Protein AF-A0A7R9QJG6-F1 (afdb_monomer)

pLDDT: mean 92.29, std 11.3, range [32.75, 98.44]

Radius of gyration: 21.59 Å; Cα contacts (8 Å, |Δi|>4): 349; chains: 1; bounding box: 58×28×60 Å

Foldseek 3Di:
DDPDQWAQPPDDWDDDAFKTKTKTAHQDQQKADWDDAAALDRGDDQDFQKAKFAADPDDHDHPDSDHYHDGFQKMKDQHPQQWIKMKHFPDHAIKMWTGHPSGMIMIMGGHDDRDMDMATGSHPVNNVVVVCVVVPPDDDDDPLVPFAADDDPDDPDPVSVVVVVVVCVVVVPDGRDPDPDPD

Solvent-accessible surface area (backbone atoms only — not comparable to full-atom values): 10519 Å² total; per-residue (Å²): 127,58,93,47,81,76,37,52,83,84,35,74,79,44,83,50,85,59,43,32,35,46,24,29,40,42,50,43,76,45,33,37,70,56,30,29,54,40,67,88,49,74,58,52,69,35,78,71,37,57,46,41,28,42,67,32,100,49,83,88,46,88,82,32,65,54,35,15,66,42,74,38,62,39,36,36,38,48,39,97,87,50,32,18,37,28,43,33,48,70,60,89,50,50,30,35,41,37,25,30,75,80,35,27,43,34,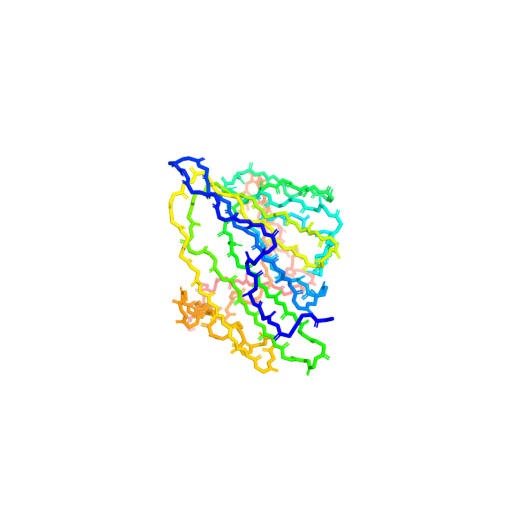42,38,29,50,37,89,65,91,44,72,48,80,34,77,22,77,28,64,65,52,19,51,54,52,49,29,67,72,80,52,68,81,79,84,76,60,80,65,71,77,44,49,80,89,86,71,90,83,69,90,48,72,64,58,52,50,54,52,52,53,50,34,61,75,68,68,53,82,59,55,68,86,74,92,73,88,121

Organism: NCBI:txid1979941

Secondary structure (DSSP, 8-state):
----SSB-TTSPPEEETTEEEEEEE-S-S-EEE--SB--SSSSPP-SSEEEEE--------TT---B-S----EEEEE-TTS-EEEEEE---S-EEEEEETTTEEEEEESSS---EEEEEESSHHHHHHHHHHHH-PPP---GGGGS-----S---SHHHHHHHHHHHHHTT-------S---

Sequence (183 aa):
LHNNRFDTSIGGLIFSNQFIQISSYLPSNNVYGLGENTHPSLRHDLNYKTWPIFTKDNAPETNDEKNNYGQHPFYTVLESNGNSHGILLLNSNAMEYTLMPAPAMSVKTIGGILDFFVFIGDNPEHVIQLYTSLIGRTFMPSFWAFGFQLSKWNYKDLNEVKATVERQIKHQIPYVRPDCNSS

InterPro domains:
  IPR000322 Glycoside hydrolase family 31, TIM barrel domain [PF01055] (139-175)
  IPR011013 Galactose mutarotase-like domain superfamily [SSF74650] (6-124)
  IPR025887 Glycoside hydrolase family 31, N-terminal domain [PF13802] (27-95)

Structure (mmCIF, N/CA/C/O backbone):
data_AF-A0A7R9QJG6-F1
#
_entry.id   AF-A0A7R9QJG6-F1
#
loop_
_atom_site.group_PDB
_atom_site.id
_atom_site.type_symbol
_atom_site.label_atom_id
_atom_site.label_alt_id
_atom_site.label_comp_id
_atom_site.label_asym_id
_atom_site.label_entity_id
_atom_site.label_seq_id
_atom_site.pdbx_PDB_ins_code
_atom_site.Cartn_x
_atom_site.Cartn_y
_atom_site.Cartn_z
_atom_site.occupancy
_atom_site.B_iso_or_equiv
_atom_site.auth_seq_id
_atom_site.auth_comp_id
_atom_site.auth_asym_id
_atom_site.auth_atom_id
_atom_site.pdbx_PDB_model_num
ATOM 1 N N . LEU A 1 1 ? 8.033 10.342 -23.180 1.00 48.50 1 LEU A N 1
ATOM 2 C CA . LEU A 1 1 ? 7.037 9.520 -22.459 1.00 48.50 1 LEU A CA 1
ATOM 3 C C . LEU A 1 1 ? 7.273 8.075 -22.865 1.00 48.50 1 LEU A C 1
ATOM 5 O O . LEU A 1 1 ? 7.212 7.789 -24.055 1.00 48.50 1 LEU A O 1
ATOM 9 N N . HIS A 1 2 ? 7.680 7.213 -21.932 1.00 55.56 2 HIS A N 1
ATOM 10 C CA . HIS A 1 2 ? 7.825 5.783 -22.204 1.00 55.56 2 HIS A CA 1
ATOM 11 C C . HIS A 1 2 ? 6.435 5.173 -22.376 1.00 55.56 2 HIS A C 1
ATOM 13 O O . HIS A 1 2 ? 5.574 5.341 -21.521 1.00 55.56 2 HIS A O 1
ATOM 19 N N . ASN A 1 3 ? 6.218 4.494 -23.502 1.00 64.25 3 ASN A N 1
ATOM 20 C CA . ASN A 1 3 ? 4.955 3.821 -23.818 1.00 64.25 3 ASN A CA 1
ATOM 21 C C . ASN A 1 3 ? 4.887 2.406 -23.208 1.00 64.25 3 ASN A C 1
ATOM 23 O O . ASN A 1 3 ? 3.977 1.638 -23.506 1.00 64.25 3 ASN A O 1
ATOM 27 N N . ASN A 1 4 ? 5.896 2.044 -22.412 1.00 79.50 4 ASN A N 1
ATOM 28 C CA . ASN A 1 4 ? 6.048 0.741 -21.793 1.00 79.50 4 ASN A CA 1
ATOM 29 C C . ASN A 1 4 ? 5.686 0.843 -20.305 1.00 79.50 4 ASN A C 1
ATOM 31 O O . ASN A 1 4 ? 6.148 1.748 -19.613 1.00 79.50 4 ASN A O 1
ATOM 35 N N . ARG A 1 5 ? 4.829 -0.068 -19.837 1.00 82.62 5 ARG A N 1
ATOM 36 C CA . ARG A 1 5 ? 4.259 -0.053 -18.479 1.00 82.62 5 ARG A CA 1
ATOM 37 C C . ARG A 1 5 ? 5.216 -0.605 -17.427 1.00 82.62 5 ARG A C 1
ATOM 39 O O . ARG A 1 5 ? 5.100 -0.248 -16.264 1.00 82.62 5 ARG A O 1
ATOM 46 N N . PHE A 1 6 ? 6.157 -1.451 -17.841 1.00 87.69 6 PHE A N 1
ATOM 47 C CA . PHE A 1 6 ? 7.185 -2.011 -16.972 1.00 87.69 6 PHE A CA 1
ATOM 48 C C . PHE A 1 6 ? 8.464 -2.246 -17.781 1.00 87.69 6 PHE A C 1
ATOM 50 O O . PHE A 1 6 ? 8.600 -3.246 -18.483 1.00 87.69 6 PHE A O 1
ATOM 57 N N . ASP A 1 7 ? 9.381 -1.280 -17.735 1.00 92.88 7 ASP A N 1
ATOM 58 C CA . ASP A 1 7 ? 10.636 -1.309 -18.492 1.00 92.88 7 ASP A CA 1
ATOM 59 C C . ASP A 1 7 ? 11.829 -1.353 -17.543 1.00 92.88 7 ASP A C 1
ATOM 61 O O . ASP A 1 7 ? 12.150 -0.354 -16.903 1.00 92.88 7 ASP A O 1
ATOM 65 N N . THR A 1 8 ? 12.501 -2.501 -17.470 1.00 93.62 8 THR A N 1
ATOM 66 C CA . THR A 1 8 ? 13.607 -2.737 -16.536 1.00 93.62 8 THR A CA 1
ATOM 67 C C . THR A 1 8 ? 14.993 -2.440 -17.116 1.00 93.62 8 THR A C 1
ATOM 69 O O . THR A 1 8 ? 16.003 -2.870 -16.561 1.00 93.62 8 THR A O 1
ATOM 72 N N . SER A 1 9 ? 15.077 -1.729 -18.244 1.00 91.31 9 SER A N 1
ATOM 73 C CA . SER A 1 9 ? 16.352 -1.447 -18.922 1.00 91.31 9 SER A CA 1
ATOM 74 C C . SER A 1 9 ? 17.231 -0.397 -18.219 1.00 91.31 9 SER A C 1
ATOM 76 O O . SER A 1 9 ? 18.431 -0.345 -18.482 1.00 91.31 9 SER A O 1
ATOM 78 N N . ILE A 1 10 ? 16.670 0.410 -17.305 1.00 87.56 10 ILE A N 1
ATOM 79 C CA . ILE A 1 10 ? 17.363 1.531 -16.634 1.00 87.56 10 ILE A CA 1
ATOM 80 C C . ILE A 1 10 ? 18.468 1.104 -15.659 1.00 87.56 10 ILE A C 1
ATOM 82 O O . ILE A 1 10 ? 19.454 1.815 -15.475 1.00 87.56 10 ILE A O 1
ATOM 86 N N . GLY A 1 11 ? 18.294 -0.033 -14.993 1.00 74.81 11 GLY A N 1
ATOM 87 C CA . GLY A 1 11 ? 19.142 -0.461 -13.890 1.00 74.81 11 GLY A CA 1
ATOM 88 C C . GLY A 1 11 ? 19.189 -1.972 -13.885 1.00 74.81 11 GLY A C 1
ATOM 89 O O . GLY A 1 11 ? 18.205 -2.609 -13.516 1.00 74.81 11 GLY A O 1
ATOM 90 N N . GLY A 1 12 ? 20.312 -2.522 -14.355 1.00 82.94 12 GLY A N 1
ATOM 91 C CA . GLY A 1 12 ? 20.504 -3.959 -14.525 1.00 82.94 12 GLY A CA 1
ATOM 92 C C . GLY A 1 12 ? 20.139 -4.779 -13.284 1.00 82.94 12 GLY A C 1
ATOM 93 O O . GLY A 1 12 ? 20.127 -4.284 -12.157 1.00 82.94 12 GLY A O 1
ATOM 94 N N . LEU A 1 13 ? 19.854 -6.060 -13.503 1.00 94.88 13 LEU A N 1
ATOM 95 C CA . LEU A 1 13 ? 19.485 -6.990 -12.443 1.00 94.88 13 LEU A CA 1
ATOM 96 C C . LEU A 1 13 ? 20.709 -7.351 -11.590 1.00 94.88 13 LEU A C 1
ATOM 98 O O . LEU A 1 13 ? 21.665 -7.940 -12.094 1.00 94.88 13 LEU A O 1
ATOM 102 N N . ILE A 1 14 ? 20.648 -7.060 -10.291 1.00 96.31 14 ILE A N 1
ATOM 103 C CA . ILE A 1 14 ? 21.571 -7.635 -9.306 1.00 96.31 14 ILE A CA 1
ATOM 104 C C . ILE A 1 14 ? 20.830 -8.766 -8.607 1.00 96.31 14 ILE A C 1
ATOM 106 O O . ILE A 1 14 ? 19.754 -8.547 -8.054 1.00 96.31 14 ILE A O 1
ATOM 110 N N . PHE A 1 15 ? 21.406 -9.965 -8.619 1.00 96.94 15 PHE A N 1
ATOM 111 C CA . PHE A 1 15 ? 20.821 -11.128 -7.965 1.00 96.94 15 PHE A CA 1
ATOM 112 C C . PHE A 1 15 ? 21.895 -11.862 -7.166 1.00 96.94 15 PHE A C 1
ATOM 114 O O . PHE A 1 15 ? 22.765 -12.530 -7.721 1.00 96.94 15 PHE A O 1
ATOM 121 N N . SER A 1 16 ? 21.840 -11.716 -5.848 1.00 96.75 16 SER A N 1
ATOM 122 C CA . SER A 1 16 ? 22.714 -12.405 -4.903 1.00 96.75 16 SER A CA 1
ATOM 123 C C . SER A 1 16 ? 21.890 -12.977 -3.753 1.00 96.75 16 SER A C 1
ATOM 125 O O . SER A 1 16 ? 20.725 -12.623 -3.582 1.00 96.75 16 SER A O 1
ATOM 127 N N . ASN A 1 17 ? 22.499 -13.844 -2.943 1.00 95.19 17 ASN A N 1
ATOM 128 C CA . ASN A 1 17 ? 21.791 -14.581 -1.894 1.00 95.19 17 ASN A CA 1
ATOM 129 C C . ASN A 1 17 ? 21.037 -13.685 -0.890 1.00 95.19 17 ASN A C 1
ATOM 131 O O . ASN A 1 17 ? 19.981 -14.075 -0.406 1.00 95.19 17 ASN A O 1
ATOM 135 N N . GLN A 1 18 ? 21.573 -12.502 -0.570 1.00 96.00 18 GLN A N 1
ATOM 136 C CA . GLN A 1 18 ? 20.980 -11.578 0.411 1.00 96.00 18 GLN A CA 1
ATOM 137 C C . GLN A 1 18 ? 20.830 -10.145 -0.109 1.00 96.00 18 GLN A C 1
ATOM 139 O O . GLN A 1 18 ? 20.700 -9.197 0.662 1.00 96.00 18 GLN A O 1
ATOM 144 N N . PHE A 1 19 ? 20.884 -9.970 -1.427 1.00 97.62 19 PHE A N 1
ATOM 145 C CA . PHE A 1 19 ? 20.662 -8.676 -2.051 1.00 97.62 19 PHE A CA 1
ATOM 146 C C . PHE A 1 19 ? 20.205 -8.879 -3.489 1.00 97.62 19 PHE A C 1
ATOM 148 O O . PHE A 1 19 ? 20.962 -9.369 -4.336 1.00 97.62 19 PHE A O 1
ATOM 155 N N . ILE A 1 20 ? 18.959 -8.506 -3.747 1.00 98.06 20 ILE A N 1
ATOM 156 C CA . ILE A 1 20 ? 18.343 -8.534 -5.066 1.00 98.06 20 ILE A CA 1
ATOM 157 C C . ILE A 1 20 ? 17.872 -7.118 -5.374 1.00 98.06 20 ILE A C 1
ATOM 159 O O . ILE A 1 20 ? 17.166 -6.518 -4.563 1.00 98.06 20 ILE A O 1
ATOM 163 N N . GLN A 1 21 ? 18.253 -6.592 -6.535 1.00 97.50 21 GLN A N 1
ATOM 164 C CA . GLN A 1 21 ? 17.849 -5.269 -6.994 1.00 97.50 21 GLN A CA 1
ATOM 165 C C . GLN A 1 21 ? 17.340 -5.336 -8.427 1.00 97.50 21 GLN A C 1
ATOM 167 O O . GLN A 1 21 ? 18.002 -5.894 -9.303 1.00 97.50 21 GLN A O 1
ATOM 172 N N . ILE A 1 22 ? 16.202 -4.694 -8.668 1.00 96.81 22 ILE A N 1
ATOM 173 C CA . ILE A 1 22 ? 15.670 -4.449 -10.006 1.00 96.81 22 ILE A CA 1
ATOM 174 C C . ILE A 1 22 ? 15.092 -3.039 -10.065 1.00 96.81 22 ILE A C 1
ATOM 176 O O . ILE A 1 22 ? 14.485 -2.561 -9.107 1.00 96.81 22 ILE A O 1
ATOM 180 N N . SER A 1 23 ? 15.296 -2.350 -11.180 1.00 96.19 23 SER A N 1
ATOM 181 C CA . SER A 1 23 ? 14.737 -1.019 -11.404 1.00 96.19 23 SER A CA 1
ATOM 182 C C . SER A 1 23 ? 13.852 -1.025 -12.635 1.00 96.19 23 SER A C 1
ATOM 184 O O . SER A 1 23 ? 14.096 -1.792 -13.559 1.00 96.19 23 SER A O 1
ATOM 186 N N . SER A 1 24 ? 12.834 -0.171 -12.649 1.00 95.19 24 SER A N 1
ATOM 187 C CA . SER A 1 24 ? 11.940 0.003 -13.789 1.00 95.19 24 SER A CA 1
ATOM 188 C C . SER A 1 24 ? 11.608 1.472 -14.020 1.00 95.19 24 SER A C 1
ATOM 190 O O . SER A 1 24 ? 11.476 2.237 -13.063 1.00 95.19 24 SER A O 1
ATOM 192 N N . TYR A 1 25 ? 11.469 1.871 -15.282 1.00 95.44 25 TYR A N 1
ATOM 193 C CA . TYR A 1 25 ? 10.817 3.128 -15.628 1.00 95.44 25 TYR A CA 1
ATOM 194 C C . TYR A 1 25 ? 9.310 3.028 -15.395 1.00 95.44 25 TYR A C 1
ATOM 196 O O . TYR A 1 25 ? 8.693 1.982 -15.599 1.00 95.44 25 TYR A O 1
ATOM 204 N N . LEU A 1 26 ? 8.722 4.160 -15.030 1.00 94.75 26 LEU A N 1
ATOM 205 C CA . LEU A 1 26 ? 7.296 4.359 -14.852 1.00 94.75 26 LEU A CA 1
ATOM 206 C C . LEU A 1 26 ? 6.768 5.217 -16.013 1.00 94.75 26 LEU A C 1
ATOM 208 O O . LEU A 1 26 ? 7.389 6.220 -16.376 1.00 94.75 26 LEU A O 1
ATOM 212 N N . PRO A 1 27 ? 5.600 4.896 -16.592 1.00 93.62 27 PRO A N 1
ATOM 213 C CA . PRO A 1 27 ? 5.050 5.671 -17.707 1.00 93.62 27 PRO A CA 1
ATOM 214 C C . PRO A 1 27 ? 4.459 7.029 -17.282 1.00 93.62 27 PRO A C 1
ATOM 216 O O . PRO A 1 27 ? 4.092 7.836 -18.137 1.00 93.62 27 PRO A O 1
ATOM 219 N N . SER A 1 28 ? 4.335 7.293 -15.975 1.00 94.88 28 SER A N 1
ATOM 220 C CA . SER A 1 28 ? 3.680 8.475 -15.404 1.00 94.88 28 SER A CA 1
ATOM 221 C C . SER A 1 28 ? 4.216 8.801 -14.004 1.00 94.88 28 SER A C 1
ATOM 223 O O . SER A 1 28 ? 4.740 7.932 -13.311 1.00 94.88 28 SER A O 1
ATOM 225 N N . ASN A 1 29 ? 4.019 10.050 -13.567 1.00 95.88 29 ASN A N 1
ATOM 226 C CA . ASN A 1 29 ? 4.326 10.517 -12.208 1.00 95.88 29 ASN A CA 1
ATOM 227 C C . ASN A 1 29 ? 3.253 10.138 -11.175 1.00 95.88 29 ASN A C 1
ATOM 229 O O . ASN A 1 29 ? 3.407 10.404 -9.985 1.00 95.88 29 ASN A O 1
ATOM 233 N N . ASN A 1 30 ? 2.124 9.593 -11.625 1.00 96.69 30 ASN A N 1
ATOM 234 C CA . ASN A 1 30 ? 0.970 9.331 -10.775 1.00 96.69 30 ASN A CA 1
ATOM 235 C C . ASN A 1 30 ? 1.053 7.916 -10.194 1.00 96.69 30 ASN A C 1
ATOM 237 O O . ASN A 1 30 ? 0.392 7.007 -10.692 1.00 96.69 30 ASN A O 1
ATOM 241 N N . VAL A 1 31 ? 1.889 7.747 -9.168 1.00 97.56 31 VAL A N 1
ATOM 242 C CA . VAL A 1 31 ? 2.107 6.474 -8.461 1.00 97.56 31 VAL A CA 1
ATOM 243 C C . VAL A 1 31 ? 1.379 6.479 -7.116 1.00 97.56 31 VAL A C 1
ATOM 245 O O . VAL A 1 31 ? 1.431 7.476 -6.390 1.00 97.56 31 VAL A O 1
ATOM 248 N N . TYR A 1 32 ? 0.741 5.360 -6.770 1.00 97.81 32 TYR A N 1
ATOM 249 C CA . TYR A 1 32 ? -0.069 5.178 -5.559 1.00 97.81 32 TYR A CA 1
ATOM 250 C C . TYR A 1 32 ? 0.130 3.778 -4.963 1.00 97.81 32 TYR A C 1
ATOM 252 O O . TYR A 1 32 ? 0.362 2.830 -5.707 1.00 97.81 32 TYR A O 1
ATOM 260 N N . GLY A 1 33 ? -0.028 3.612 -3.649 1.00 96.88 33 GLY A N 1
ATOM 261 C CA . GLY A 1 33 ? 0.136 2.320 -2.962 1.00 96.88 33 GLY A CA 1
ATOM 262 C C . GLY A 1 33 ? 1.436 2.255 -2.167 1.00 96.88 33 GLY A C 1
ATOM 263 O O . GLY A 1 33 ? 1.864 3.285 -1.654 1.00 96.88 33 GLY A O 1
ATOM 264 N N . LEU A 1 34 ? 2.056 1.075 -2.093 1.00 95.88 34 LEU A N 1
ATOM 265 C CA . LEU A 1 34 ? 3.132 0.715 -1.159 1.00 95.88 34 LEU A CA 1
ATOM 266 C C . LEU A 1 34 ? 2.682 0.803 0.309 1.00 95.88 34 LEU A C 1
ATOM 268 O O . LEU A 1 34 ? 1.710 1.483 0.641 1.00 95.88 34 LEU A O 1
ATOM 272 N N . GLY A 1 35 ? 3.372 0.098 1.201 1.00 91.50 35 GLY A N 1
ATOM 273 C CA . GLY A 1 35 ? 3.123 0.235 2.631 1.00 91.50 35 GLY A CA 1
ATOM 274 C C . GLY A 1 35 ? 3.522 -0.976 3.470 1.00 91.50 35 GLY A C 1
ATOM 275 O O . GLY A 1 35 ? 3.960 -1.995 2.946 1.00 91.50 35 GLY A O 1
ATOM 276 N N . GLU A 1 36 ? 3.346 -0.904 4.785 1.00 95.44 36 GLU A N 1
ATOM 277 C CA . GLU A 1 36 ? 2.723 0.216 5.505 1.00 95.44 36 GLU A CA 1
ATOM 278 C C . GLU A 1 36 ? 3.747 1.273 5.955 1.00 95.44 36 GLU A C 1
ATOM 280 O O . GLU A 1 36 ? 4.690 0.964 6.680 1.00 95.44 36 GLU A O 1
ATOM 285 N N . ASN A 1 37 ? 3.536 2.531 5.553 1.00 95.12 37 ASN A N 1
ATOM 286 C CA . ASN A 1 37 ? 4.340 3.705 5.912 1.00 95.12 37 ASN A CA 1
ATOM 287 C C . ASN A 1 37 ? 3.415 4.934 6.027 1.00 95.12 37 ASN A C 1
ATOM 289 O O . ASN A 1 37 ? 2.310 4.933 5.475 1.00 95.12 37 ASN A O 1
ATOM 293 N N . THR A 1 38 ? 3.857 6.009 6.689 1.00 94.50 38 THR A N 1
ATOM 294 C CA . THR A 1 38 ? 3.090 7.267 6.730 1.00 94.50 38 THR A CA 1
ATOM 295 C C . THR A 1 38 ? 3.414 8.144 5.520 1.00 94.50 38 THR A C 1
ATOM 297 O O . THR A 1 38 ? 4.336 8.958 5.543 1.00 94.50 38 THR A O 1
ATOM 300 N N . HIS A 1 39 ? 2.634 8.017 4.446 1.00 94.06 39 HIS A N 1
ATOM 301 C CA . HIS A 1 39 ? 2.813 8.866 3.265 1.00 94.06 39 HIS A CA 1
ATOM 302 C C . HIS A 1 39 ? 2.237 10.281 3.492 1.00 94.06 39 HIS A C 1
ATOM 304 O O . HIS A 1 39 ? 1.095 10.406 3.941 1.00 94.06 39 HIS A O 1
ATOM 310 N N . PRO A 1 40 ? 2.964 11.363 3.140 1.00 92.62 40 PRO A N 1
ATOM 311 C CA . PRO A 1 40 ? 2.474 12.741 3.291 1.00 92.62 40 PRO A CA 1
ATOM 312 C C . PRO A 1 40 ? 1.330 13.087 2.323 1.00 92.62 40 PRO A C 1
ATOM 314 O O . PRO A 1 40 ? 0.557 14.013 2.564 1.00 92.62 40 PRO A O 1
ATOM 317 N N . SER A 1 41 ? 1.213 12.349 1.219 1.00 94.56 41 SER A N 1
ATOM 318 C CA . SER A 1 41 ? 0.141 12.475 0.236 1.00 94.56 41 SER A CA 1
ATOM 319 C C . SER A 1 41 ? -0.197 11.116 -0.363 1.00 94.56 41 SER A C 1
ATOM 321 O O . SER A 1 41 ? 0.626 10.206 -0.369 1.00 94.56 41 SER A O 1
ATOM 323 N N . LEU A 1 42 ? -1.410 10.990 -0.911 1.00 95.75 42 LEU A N 1
ATOM 324 C CA . LEU A 1 42 ? -1.843 9.770 -1.598 1.00 95.75 42 LEU A CA 1
ATOM 325 C C . LEU A 1 42 ? -0.994 9.487 -2.849 1.00 95.75 42 LEU A C 1
ATOM 327 O O . LEU A 1 42 ? -0.564 8.356 -3.058 1.00 95.75 42 LEU A O 1
ATOM 331 N N . ARG A 1 43 ? -0.760 10.513 -3.682 1.00 97.19 43 ARG A N 1
ATOM 332 C CA . ARG A 1 43 ? 0.200 10.430 -4.791 1.00 97.19 43 ARG A CA 1
ATOM 333 C C . ARG A 1 43 ? 1.608 10.519 -4.221 1.00 97.19 43 ARG A C 1
ATOM 335 O O . ARG A 1 43 ? 1.895 11.464 -3.488 1.00 97.19 43 ARG A O 1
ATOM 342 N N . HIS A 1 44 ? 2.472 9.593 -4.608 1.00 96.38 44 HIS A N 1
ATOM 343 C CA . HIS A 1 44 ? 3.867 9.582 -4.184 1.00 96.38 44 HIS A CA 1
ATOM 344 C C . HIS A 1 44 ? 4.674 10.769 -4.724 1.00 96.38 44 HIS A C 1
ATOM 346 O O . HIS A 1 44 ? 4.454 11.237 -5.844 1.00 96.38 44 HIS A O 1
ATOM 352 N N . ASP A 1 45 ? 5.641 11.221 -3.927 1.00 95.06 45 ASP A N 1
ATOM 353 C CA . ASP A 1 45 ? 6.731 12.085 -4.379 1.00 95.06 45 ASP A CA 1
ATOM 354 C C . ASP A 1 45 ? 7.845 11.212 -4.974 1.00 95.06 45 ASP A C 1
ATOM 356 O O . ASP A 1 45 ? 8.330 10.281 -4.330 1.00 95.06 45 ASP A O 1
ATOM 360 N N . LEU A 1 46 ? 8.240 11.501 -6.215 1.00 96.06 46 LEU A N 1
ATOM 361 C CA . LEU A 1 46 ? 9.279 10.755 -6.924 1.00 96.06 46 LEU A CA 1
ATOM 362 C C . LEU A 1 46 ? 10.683 11.339 -6.713 1.00 96.06 46 LEU A C 1
ATOM 364 O O . LEU A 1 46 ? 11.634 10.890 -7.347 1.00 96.06 46 LEU A O 1
ATOM 368 N N . ASN A 1 47 ? 10.850 12.340 -5.849 1.00 95.56 47 ASN A N 1
ATOM 369 C CA . ASN A 1 47 ? 12.139 12.975 -5.607 1.00 95.56 47 ASN A CA 1
ATOM 370 C C . ASN A 1 47 ? 13.025 12.194 -4.621 1.00 95.56 47 ASN A C 1
ATOM 372 O O . ASN A 1 47 ? 13.219 12.612 -3.481 1.00 95.56 47 ASN A O 1
ATOM 376 N N . TYR A 1 48 ? 13.577 11.065 -5.080 1.00 94.81 48 TYR A N 1
ATOM 377 C CA . TYR A 1 48 ? 14.522 10.223 -4.328 1.00 94.81 48 TYR A CA 1
ATOM 378 C C . TYR A 1 48 ? 13.985 9.741 -2.970 1.00 94.81 48 TYR A C 1
ATOM 380 O O . TYR A 1 48 ? 14.730 9.617 -1.998 1.00 94.81 48 TYR A O 1
ATOM 388 N N . LYS A 1 49 ? 12.683 9.447 -2.909 1.00 94.69 49 LYS A N 1
ATOM 389 C CA . LYS A 1 49 ? 12.015 8.914 -1.717 1.00 94.69 49 LYS A CA 1
ATOM 390 C C . LYS A 1 49 ? 12.224 7.415 -1.597 1.00 94.69 49 LYS A C 1
ATOM 392 O O . LYS A 1 49 ? 12.075 6.709 -2.591 1.00 94.69 49 LYS A O 1
ATOM 397 N N . THR A 1 50 ? 12.559 6.935 -0.401 1.00 96.00 50 THR A N 1
ATOM 398 C CA . THR A 1 50 ? 12.751 5.503 -0.142 1.00 96.00 50 THR A CA 1
ATOM 399 C C . THR A 1 50 ? 11.783 5.026 0.927 1.00 96.00 50 THR A C 1
ATOM 401 O O . THR A 1 50 ? 11.764 5.556 2.029 1.00 96.00 50 THR A O 1
ATOM 404 N N . TRP A 1 51 ? 11.000 4.003 0.599 1.00 96.81 51 TRP A N 1
ATOM 405 C CA . TRP A 1 51 ? 10.005 3.417 1.490 1.00 96.81 51 TRP A CA 1
ATOM 406 C C . TRP A 1 51 ? 10.444 2.005 1.897 1.00 96.81 51 TRP A C 1
ATOM 408 O O . TRP A 1 51 ? 10.359 1.087 1.072 1.00 96.81 51 TRP A O 1
ATOM 418 N N . PRO A 1 52 ? 10.954 1.809 3.126 1.00 97.31 52 PRO A N 1
ATOM 419 C CA . PRO A 1 52 ? 11.257 0.491 3.655 1.00 97.31 52 PRO A CA 1
ATOM 420 C C . PRO A 1 52 ? 9.960 -0.252 3.981 1.00 97.31 52 PRO A C 1
ATOM 422 O O . PRO A 1 52 ? 9.013 0.314 4.526 1.00 97.31 52 PRO A O 1
ATOM 425 N N . ILE A 1 53 ? 9.945 -1.548 3.693 1.00 97.69 53 ILE A N 1
ATOM 426 C CA . ILE A 1 53 ? 8.832 -2.456 3.941 1.00 97.69 53 ILE A CA 1
ATOM 427 C C . ILE A 1 53 ? 9.359 -3.644 4.741 1.00 97.69 53 ILE A C 1
ATOM 429 O O . ILE A 1 53 ? 10.102 -4.488 4.235 1.00 97.69 53 ILE A O 1
ATOM 433 N N . PHE A 1 54 ? 8.962 -3.681 6.009 1.00 97.94 54 PHE A N 1
ATOM 434 C CA . PHE A 1 54 ? 9.142 -4.806 6.915 1.00 97.94 54 PHE A CA 1
ATOM 435 C C . PHE A 1 54 ? 8.214 -4.602 8.111 1.00 97.94 54 PHE A C 1
ATOM 437 O O . PHE A 1 54 ? 8.170 -3.504 8.659 1.00 97.94 54 PHE A O 1
ATOM 444 N N . THR A 1 55 ? 7.473 -5.621 8.530 1.00 97.69 55 THR A N 1
ATOM 445 C CA . THR A 1 55 ? 6.488 -5.469 9.611 1.00 97.69 55 THR A CA 1
ATOM 446 C C . THR A 1 55 ? 7.167 -5.070 10.922 1.00 97.69 55 THR A C 1
ATOM 448 O O . THR A 1 55 ? 8.039 -5.792 11.417 1.00 97.69 55 THR A O 1
ATOM 451 N N . LYS A 1 56 ? 6.777 -3.933 11.497 1.00 96.69 56 LYS A N 1
ATOM 452 C CA . LYS A 1 56 ? 7.323 -3.423 12.755 1.00 96.69 56 LYS A CA 1
ATOM 453 C C . LYS A 1 56 ? 6.258 -2.682 13.556 1.00 96.69 56 LYS A C 1
ATOM 455 O O . LYS A 1 56 ? 5.490 -1.899 13.010 1.00 96.69 56 LYS A O 1
ATOM 460 N N . ASP A 1 57 ? 6.257 -2.907 14.866 1.00 96.00 57 ASP A N 1
ATOM 461 C CA . ASP A 1 57 ? 5.470 -2.111 15.807 1.00 96.00 57 ASP A CA 1
ATOM 462 C C . ASP A 1 57 ? 6.111 -0.726 15.958 1.00 96.00 57 ASP A C 1
ATOM 464 O O . ASP A 1 57 ? 7.056 -0.531 16.726 1.00 96.00 57 ASP A O 1
ATOM 468 N N . ASN A 1 58 ? 5.644 0.208 15.135 1.00 92.69 58 ASN A N 1
ATOM 469 C CA . ASN A 1 58 ? 6.029 1.610 15.141 1.00 92.69 58 ASN A CA 1
ATOM 470 C C . ASN A 1 58 ? 4.760 2.455 15.076 1.00 92.69 58 ASN A C 1
ATOM 472 O O . ASN A 1 58 ? 3.898 2.221 14.231 1.00 92.69 58 ASN A O 1
ATOM 476 N N . ALA A 1 59 ? 4.669 3.467 15.937 1.00 92.06 59 ALA A N 1
ATOM 477 C CA . ALA A 1 59 ? 3.592 4.440 15.851 1.00 92.06 59 ALA A CA 1
ATOM 478 C C . ALA A 1 59 ? 3.715 5.249 14.542 1.00 92.06 59 ALA A C 1
ATOM 480 O O . ALA A 1 59 ? 4.816 5.704 14.223 1.00 92.06 59 ALA A O 1
ATOM 481 N N . PRO A 1 60 ? 2.612 5.483 13.807 1.00 92.12 60 PRO A N 1
ATOM 482 C CA . PRO A 1 60 ? 2.635 6.346 12.634 1.00 92.12 60 PRO A CA 1
ATOM 483 C C . PRO A 1 60 ? 3.002 7.786 13.013 1.00 92.12 60 PRO A C 1
ATOM 485 O O . PRO A 1 60 ? 2.259 8.469 13.720 1.00 92.12 60 PRO A O 1
ATOM 488 N N . GLU A 1 61 ? 4.139 8.263 12.515 1.00 88.31 61 GLU A N 1
ATOM 489 C CA . GLU A 1 61 ? 4.594 9.647 12.669 1.00 88.31 61 GLU A CA 1
ATOM 490 C C . GLU A 1 61 ? 4.417 10.419 11.354 1.00 88.31 61 GLU A C 1
ATOM 492 O O . GLU A 1 61 ? 4.511 9.855 10.264 1.00 88.31 61 GLU A O 1
ATOM 497 N N . THR A 1 62 ? 4.124 11.720 11.435 1.00 81.06 62 THR A N 1
ATOM 498 C CA . THR A 1 62 ? 3.959 12.567 10.239 1.00 81.06 62 THR A CA 1
ATOM 499 C C . THR A 1 62 ? 5.316 12.852 9.600 1.00 81.06 62 THR A C 1
ATOM 501 O O . THR A 1 62 ? 6.249 13.230 10.303 1.00 81.06 62 THR A O 1
ATOM 504 N N . ASN A 1 63 ? 5.396 12.764 8.268 1.00 74.31 63 ASN A N 1
ATOM 505 C CA . ASN A 1 63 ? 6.626 12.969 7.486 1.00 74.31 63 ASN A CA 1
ATOM 506 C C . ASN A 1 63 ? 7.759 12.000 7.847 1.00 74.31 63 ASN A C 1
ATOM 508 O O . ASN A 1 63 ? 8.932 12.366 7.784 1.00 74.31 63 ASN A O 1
ATOM 512 N N . ASP A 1 64 ? 7.398 10.775 8.218 1.00 81.56 64 ASP A N 1
ATOM 513 C CA . ASP A 1 64 ? 8.348 9.739 8.579 1.00 81.56 64 ASP A CA 1
ATOM 514 C C . ASP A 1 64 ? 8.338 8.606 7.549 1.00 81.56 64 ASP A C 1
ATOM 516 O O . ASP A 1 64 ? 7.296 8.039 7.221 1.00 81.56 64 ASP A O 1
ATOM 520 N N . GLU A 1 65 ? 9.523 8.277 7.041 1.00 87.56 65 GLU A N 1
ATOM 521 C CA . GLU A 1 65 ? 9.749 7.229 6.040 1.00 87.56 65 GLU A CA 1
ATOM 522 C C . GLU A 1 65 ? 9.990 5.861 6.706 1.00 87.56 65 GLU A C 1
ATOM 524 O O . GLU A 1 65 ? 10.537 4.948 6.097 1.00 87.56 65 GLU A O 1
ATOM 529 N N . LYS A 1 66 ? 9.596 5.687 7.974 1.00 92.56 66 LYS A N 1
ATOM 530 C CA . LYS A 1 66 ? 9.695 4.409 8.691 1.00 92.56 66 LYS A CA 1
ATOM 531 C C . LYS A 1 66 ? 8.666 3.394 8.194 1.00 92.56 66 LYS A C 1
ATOM 533 O O . LYS A 1 66 ? 7.556 3.730 7.785 1.00 92.56 66 LYS A O 1
ATOM 538 N N . ASN A 1 67 ? 9.055 2.127 8.264 1.00 94.69 67 ASN A N 1
ATOM 539 C CA . ASN A 1 67 ? 8.179 0.972 8.108 1.00 94.69 67 ASN A CA 1
ATOM 540 C C . ASN A 1 67 ? 7.280 0.796 9.340 1.00 94.69 67 ASN A C 1
ATOM 542 O O . ASN A 1 67 ? 7.762 0.930 10.465 1.00 94.69 67 ASN A O 1
ATOM 546 N N . ASN A 1 68 ? 6.011 0.454 9.127 1.00 95.19 68 ASN A N 1
ATOM 547 C CA . ASN A 1 68 ? 5.010 0.239 10.175 1.00 95.19 68 ASN A CA 1
ATOM 548 C C . ASN A 1 68 ? 4.524 -1.224 10.181 1.00 95.19 68 ASN A C 1
ATOM 550 O O . ASN A 1 68 ? 5.287 -2.148 9.895 1.00 95.19 68 ASN A O 1
ATOM 554 N N . TYR A 1 69 ? 3.266 -1.450 10.560 1.00 96.94 69 TYR A N 1
ATOM 555 C CA . TYR A 1 69 ? 2.734 -2.756 10.939 1.00 96.94 69 TYR A CA 1
ATOM 556 C C . TYR A 1 69 ? 2.629 -3.738 9.766 1.00 96.94 69 TYR A C 1
ATOM 558 O O . TYR A 1 69 ? 2.982 -4.908 9.918 1.00 96.94 69 TYR A O 1
ATOM 566 N N . GLY A 1 70 ? 2.144 -3.275 8.613 1.00 96.94 70 GLY A N 1
ATOM 567 C CA . GLY A 1 70 ? 1.894 -4.090 7.427 1.00 96.94 70 GLY A CA 1
ATOM 568 C C . GLY A 1 70 ? 3.036 -4.151 6.408 1.00 96.94 70 GLY A C 1
ATOM 569 O O . GLY A 1 70 ? 3.934 -3.311 6.368 1.00 96.94 70 GLY A O 1
ATOM 570 N N . GLN A 1 71 ? 2.948 -5.148 5.524 1.00 97.69 71 GLN A N 1
ATOM 571 C CA . GLN A 1 71 ? 3.831 -5.335 4.373 1.00 97.69 71 GLN A CA 1
ATOM 572 C C . GLN A 1 71 ? 2.995 -5.509 3.099 1.00 97.69 71 GLN A C 1
ATOM 574 O O . 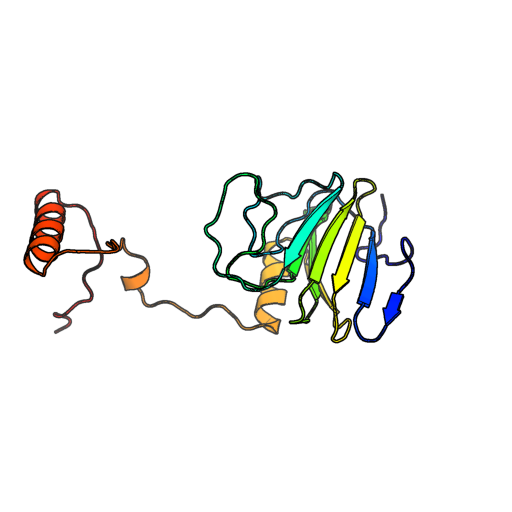GLN A 1 71 ? 2.380 -6.548 2.871 1.00 97.69 71 GLN A O 1
ATOM 579 N N . HIS A 1 72 ? 2.992 -4.473 2.264 1.00 97.75 72 HIS A N 1
ATOM 580 C CA . HIS A 1 72 ? 2.199 -4.352 1.045 1.00 97.75 72 HIS A CA 1
ATOM 581 C C . HIS A 1 72 ? 3.079 -3.885 -0.128 1.00 97.75 72 HIS A C 1
ATOM 583 O O . HIS A 1 72 ? 3.057 -2.710 -0.502 1.00 97.75 72 HIS A O 1
ATOM 589 N N . PRO A 1 73 ? 3.849 -4.800 -0.744 1.00 97.62 73 PRO A N 1
ATOM 590 C CA . PRO A 1 73 ? 4.680 -4.534 -1.922 1.00 97.62 73 PRO A CA 1
ATOM 591 C C . PRO A 1 73 ? 3.843 -4.445 -3.216 1.00 97.62 73 PRO A C 1
ATOM 593 O O . PRO A 1 73 ? 4.111 -5.133 -4.201 1.00 97.62 73 PRO A O 1
ATOM 596 N N . PHE A 1 74 ? 2.791 -3.623 -3.199 1.00 98.31 74 PHE A N 1
ATOM 597 C CA . PHE A 1 74 ? 1.875 -3.403 -4.316 1.00 98.31 74 PHE A CA 1
ATOM 598 C C . PHE A 1 74 ? 1.692 -1.911 -4.570 1.00 98.31 74 PHE A C 1
ATOM 600 O O . PHE A 1 74 ? 1.401 -1.152 -3.646 1.00 98.31 74 PHE A O 1
ATOM 607 N N . TYR A 1 75 ? 1.807 -1.492 -5.825 1.00 97.94 75 TYR A N 1
ATOM 608 C CA . TYR A 1 75 ? 1.535 -0.121 -6.241 1.00 97.94 75 TYR A CA 1
ATOM 609 C C . TYR A 1 75 ? 0.755 -0.084 -7.551 1.00 97.94 75 TYR A C 1
ATOM 611 O O . TYR A 1 75 ? 0.710 -1.056 -8.301 1.00 97.94 75 TYR A O 1
ATOM 619 N N . THR A 1 76 ? 0.144 1.062 -7.827 1.00 97.94 76 THR A N 1
ATOM 620 C CA . THR A 1 76 ? -0.567 1.355 -9.070 1.00 97.94 76 THR A CA 1
ATOM 621 C C . THR A 1 76 ? -0.036 2.631 -9.696 1.00 97.94 76 THR A C 1
ATOM 623 O O . THR A 1 76 ? 0.455 3.527 -9.003 1.00 97.94 76 THR A O 1
ATOM 626 N N . VAL A 1 77 ? -0.138 2.712 -11.017 1.00 97.56 77 VAL A N 1
ATOM 627 C CA . VAL A 1 77 ? 0.260 3.875 -11.801 1.00 97.56 77 VAL A CA 1
ATOM 628 C C . VAL A 1 77 ? -0.898 4.277 -12.703 1.00 97.56 77 VAL A C 1
ATOM 630 O O . VAL A 1 77 ? -1.392 3.463 -13.486 1.00 97.56 77 VAL A O 1
ATOM 633 N N . LEU A 1 78 ? -1.312 5.540 -12.600 1.00 96.94 78 LEU A N 1
ATOM 634 C CA . LEU A 1 78 ? -2.321 6.142 -13.472 1.00 96.94 78 LEU A CA 1
ATOM 635 C C . LEU A 1 78 ? -1.644 6.772 -14.696 1.00 96.94 78 LEU A C 1
ATOM 637 O O . LEU A 1 78 ? -0.866 7.729 -14.578 1.00 96.94 78 LEU A O 1
ATOM 641 N N . GLU A 1 79 ? -1.954 6.248 -15.876 1.00 94.38 79 GLU A N 1
ATOM 642 C CA . GLU A 1 79 ? -1.459 6.739 -17.162 1.00 94.38 79 GLU A CA 1
ATOM 643 C C . GLU A 1 79 ? -2.202 8.014 -17.594 1.00 94.38 79 GLU A C 1
ATOM 645 O O . GLU A 1 79 ? -3.293 8.331 -17.121 1.00 94.38 79 GLU A O 1
ATOM 650 N N . SER A 1 80 ? -1.613 8.774 -18.520 1.00 90.31 80 SER A N 1
ATOM 651 C CA . SER A 1 80 ? -2.175 10.049 -18.993 1.00 90.31 80 SER A CA 1
ATOM 652 C C . SER A 1 80 ? -3.508 9.913 -19.741 1.00 90.31 80 SER A C 1
ATOM 654 O O . SER A 1 80 ? -4.249 10.886 -19.841 1.00 90.31 80 SER A O 1
ATOM 656 N N . ASN A 1 81 ? -3.814 8.725 -20.262 1.00 91.19 81 ASN A N 1
ATOM 657 C CA . ASN A 1 81 ? -5.049 8.403 -20.984 1.00 91.19 81 ASN A CA 1
ATOM 658 C C . ASN A 1 81 ? -6.172 7.871 -20.070 1.00 91.19 81 ASN A C 1
ATOM 660 O O . ASN A 1 81 ? -7.234 7.527 -20.579 1.00 91.19 81 ASN A O 1
ATOM 664 N N . GLY A 1 82 ? -5.949 7.789 -18.753 1.00 92.31 82 GLY A N 1
ATOM 665 C CA . GLY A 1 82 ? -6.906 7.237 -17.788 1.00 92.31 82 GLY A CA 1
ATOM 666 C C . GLY A 1 82 ? -6.766 5.732 -17.540 1.00 92.31 82 GLY A C 1
ATOM 667 O O . GLY A 1 82 ? -7.257 5.249 -16.518 1.00 92.31 82 GLY A O 1
ATOM 668 N N . ASN A 1 83 ? -6.026 5.013 -18.393 1.00 95.56 83 ASN A N 1
ATOM 669 C CA . ASN A 1 83 ? -5.678 3.618 -18.137 1.00 95.56 83 ASN A CA 1
ATOM 670 C C . ASN A 1 83 ? -4.792 3.516 -16.898 1.00 95.56 83 ASN A C 1
ATOM 672 O O . ASN A 1 83 ? -4.134 4.471 -16.477 1.00 95.56 83 ASN A O 1
ATOM 676 N N . SER A 1 84 ? -4.769 2.343 -16.285 1.00 96.75 84 SER A N 1
ATOM 677 C CA . SER A 1 84 ? -3.956 2.104 -15.102 1.00 96.75 84 SER A CA 1
ATOM 678 C C . SER A 1 84 ? -3.345 0.718 -15.140 1.00 96.75 84 SER A C 1
ATOM 680 O O . SER A 1 84 ? -3.885 -0.220 -15.726 1.00 96.75 84 SER A O 1
ATOM 682 N N . HIS A 1 85 ? -2.218 0.572 -14.464 1.00 97.25 85 HIS A N 1
ATOM 683 C CA . HIS A 1 85 ? -1.676 -0.742 -14.170 1.00 97.25 85 HIS A CA 1
ATOM 684 C C . HIS A 1 85 ? -1.241 -0.822 -12.711 1.00 97.25 85 HIS A C 1
ATOM 686 O O . HIS A 1 85 ? -0.986 0.193 -12.064 1.00 97.25 85 HIS A O 1
ATOM 692 N N . GLY A 1 86 ? -1.206 -2.042 -12.192 1.00 97.81 86 GLY A N 1
ATOM 693 C CA . GLY A 1 86 ? -0.746 -2.367 -10.852 1.00 97.81 86 GLY A CA 1
ATOM 694 C C . GLY A 1 86 ? 0.377 -3.385 -10.914 1.00 97.81 86 GLY A C 1
ATOM 695 O O . GLY A 1 86 ? 0.383 -4.242 -11.797 1.00 97.81 86 GLY A O 1
ATOM 696 N N . ILE A 1 87 ? 1.320 -3.293 -9.987 1.00 97.75 87 ILE A N 1
ATOM 697 C CA . ILE A 1 87 ? 2.447 -4.217 -9.883 1.00 97.75 87 ILE A CA 1
ATOM 698 C C . ILE A 1 87 ? 2.528 -4.695 -8.439 1.00 97.75 87 ILE A C 1
ATOM 700 O O . ILE A 1 87 ? 2.624 -3.886 -7.518 1.00 97.75 87 ILE A O 1
ATOM 704 N N . LEU A 1 88 ? 2.474 -6.013 -8.259 1.00 98.38 88 LEU A N 1
ATOM 705 C CA . LEU A 1 88 ? 2.731 -6.704 -6.997 1.00 98.38 88 LEU A CA 1
ATOM 706 C C . LEU A 1 88 ? 4.073 -7.425 -7.109 1.00 98.38 88 LEU A C 1
ATOM 708 O O . LEU A 1 88 ? 4.268 -8.187 -8.054 1.00 98.38 88 LEU A O 1
ATOM 712 N N . LEU A 1 89 ? 4.950 -7.245 -6.124 1.00 98.25 89 LEU A N 1
ATOM 713 C CA . LEU A 1 89 ? 6.072 -8.151 -5.886 1.00 98.25 89 LEU A CA 1
ATOM 714 C C . LEU A 1 89 ? 5.688 -9.117 -4.764 1.00 98.25 89 LEU A C 1
ATOM 716 O O . LEU A 1 89 ? 5.630 -8.725 -3.600 1.00 98.25 89 LEU A O 1
ATOM 720 N N . LEU A 1 90 ? 5.446 -10.383 -5.095 1.00 98.12 90 LEU A N 1
ATOM 721 C CA . LEU A 1 90 ? 5.109 -11.415 -4.120 1.00 98.12 90 LEU A CA 1
ATOM 722 C C . LEU A 1 90 ? 6.375 -11.884 -3.383 1.00 98.12 90 LEU A C 1
ATOM 724 O O . LEU A 1 90 ? 6.936 -12.943 -3.647 1.00 98.12 90 LEU A O 1
ATOM 728 N N . ASN A 1 91 ? 6.853 -11.053 -2.456 1.00 97.94 91 ASN A N 1
ATOM 729 C CA . ASN A 1 91 ? 8.020 -11.330 -1.626 1.00 97.94 91 ASN A CA 1
ATOM 730 C C . ASN A 1 91 ? 7.786 -10.817 -0.191 1.00 97.94 91 ASN A C 1
ATOM 732 O O . ASN A 1 91 ? 7.255 -9.726 0.023 1.00 97.94 91 ASN A O 1
ATOM 736 N N . SER A 1 92 ? 8.163 -11.627 0.800 1.00 97.56 92 SER A N 1
ATOM 737 C CA . SER A 1 92 ? 7.967 -11.350 2.229 1.00 97.56 92 SER A CA 1
ATOM 738 C C . SER A 1 92 ? 9.244 -10.925 2.966 1.00 97.56 92 SER A C 1
ATOM 740 O O . SER A 1 92 ? 9.202 -10.666 4.164 1.00 97.56 92 SER A O 1
ATOM 742 N N . ASN A 1 93 ? 10.396 -10.888 2.295 1.00 98.31 93 ASN A N 1
ATOM 743 C CA . ASN A 1 93 ? 11.651 -10.443 2.901 1.00 98.31 93 ASN A CA 1
ATOM 744 C C . ASN A 1 93 ? 11.623 -8.928 3.128 1.00 98.31 93 ASN A C 1
ATOM 746 O O . ASN A 1 93 ? 10.855 -8.215 2.480 1.00 98.31 93 ASN A O 1
ATOM 750 N N . ALA A 1 94 ? 12.493 -8.428 4.010 1.00 98.12 94 ALA A N 1
ATOM 751 C CA . ALA A 1 94 ? 12.667 -6.987 4.147 1.00 98.12 94 ALA A CA 1
ATOM 752 C C . ALA A 1 94 ? 13.102 -6.391 2.800 1.00 98.12 94 ALA A C 1
ATOM 754 O O . ALA A 1 94 ? 13.942 -6.947 2.079 1.00 98.12 94 ALA A O 1
ATOM 755 N N . MET A 1 95 ? 12.488 -5.276 2.437 1.00 97.94 95 MET A N 1
ATOM 756 C CA . MET A 1 95 ? 12.746 -4.624 1.163 1.00 97.94 95 MET A CA 1
ATOM 757 C C . MET A 1 95 ? 12.578 -3.120 1.268 1.00 97.94 95 MET A C 1
ATOM 759 O O . MET A 1 95 ? 12.036 -2.611 2.243 1.00 97.94 95 MET A O 1
ATOM 763 N N . GLU A 1 96 ? 13.028 -2.409 0.250 1.00 97.31 96 GLU A N 1
ATOM 764 C CA . GLU A 1 96 ? 12.809 -0.981 0.100 1.00 97.31 96 GLU A CA 1
ATOM 765 C C . GLU A 1 96 ? 12.473 -0.639 -1.350 1.00 97.31 96 GLU A C 1
ATOM 767 O O . GLU A 1 96 ? 12.968 -1.265 -2.294 1.00 97.31 96 GLU A O 1
ATOM 772 N N . TYR A 1 97 ? 11.630 0.376 -1.506 1.00 97.19 97 TYR A N 1
ATOM 773 C CA . TYR A 1 97 ? 11.247 0.952 -2.787 1.00 97.19 97 TYR A CA 1
ATOM 774 C C . TYR A 1 97 ? 11.788 2.374 -2.874 1.00 97.19 97 TYR A C 1
ATOM 776 O O . TYR A 1 97 ? 11.354 3.239 -2.120 1.00 97.19 97 TYR A O 1
ATOM 784 N N . THR A 1 98 ? 12.711 2.631 -3.799 1.00 96.81 98 THR A N 1
ATOM 785 C CA . THR A 1 98 ? 13.246 3.971 -4.071 1.00 96.81 98 THR A CA 1
ATOM 786 C C . THR A 1 98 ? 12.604 4.553 -5.328 1.00 96.81 98 THR A C 1
ATOM 788 O O . THR A 1 98 ? 12.733 3.995 -6.419 1.00 96.81 98 THR A O 1
ATOM 791 N N . LEU A 1 99 ? 11.940 5.696 -5.184 1.00 96.38 99 LEU A N 1
ATOM 792 C CA . LEU A 1 99 ? 11.274 6.450 -6.243 1.00 96.38 99 LEU A CA 1
ATOM 793 C C . LEU A 1 99 ? 12.196 7.550 -6.774 1.00 96.38 99 LEU A C 1
ATOM 795 O O . LEU A 1 99 ? 12.823 8.260 -5.992 1.00 96.38 99 LEU A O 1
ATOM 799 N N . MET A 1 100 ? 12.280 7.695 -8.097 1.00 95.62 100 MET A N 1
ATOM 800 C CA . MET A 1 100 ? 13.238 8.582 -8.766 1.00 95.62 100 MET A CA 1
ATOM 801 C C . MET A 1 100 ? 12.557 9.541 -9.761 1.00 95.62 100 MET A C 1
ATOM 803 O O . MET A 1 100 ? 11.602 9.130 -10.429 1.00 95.62 100 MET A O 1
ATOM 807 N N . PRO A 1 101 ? 13.078 10.777 -9.955 1.00 94.50 101 PRO A N 1
ATOM 808 C CA . PRO A 1 101 ? 12.416 11.806 -10.770 1.00 94.50 101 PRO A CA 1
ATOM 809 C C . PRO A 1 101 ? 12.289 11.494 -12.264 1.00 94.50 101 PRO A C 1
ATOM 811 O O . PRO A 1 101 ? 11.463 12.099 -12.942 1.00 94.50 101 PRO A O 1
ATOM 814 N N . ALA A 1 102 ? 13.142 10.612 -12.794 1.00 90.50 102 ALA A N 1
ATOM 815 C CA . ALA A 1 102 ? 13.166 10.223 -14.203 1.00 90.50 102 ALA A CA 1
ATOM 816 C C . ALA A 1 102 ? 12.159 9.093 -14.469 1.00 90.50 102 ALA A C 1
ATOM 818 O O . ALA A 1 102 ? 12.554 8.002 -14.873 1.00 90.50 102 ALA A O 1
ATOM 819 N N . PRO A 1 103 ? 10.873 9.361 -14.206 1.00 93.94 103 PRO A N 1
ATOM 820 C CA . PRO A 1 103 ? 9.973 8.582 -13.359 1.00 93.94 103 PRO A CA 1
ATOM 821 C C . PRO A 1 103 ? 10.353 7.113 -13.338 1.00 93.94 103 PRO A C 1
ATOM 823 O O . PRO A 1 103 ? 10.166 6.399 -14.318 1.00 93.94 103 PRO A O 1
ATOM 826 N N . ALA A 1 104 ? 10.955 6.676 -12.241 1.00 95.25 104 ALA A N 1
ATOM 827 C CA . ALA A 1 104 ? 11.452 5.317 -12.120 1.00 95.25 104 ALA A CA 1
ATOM 828 C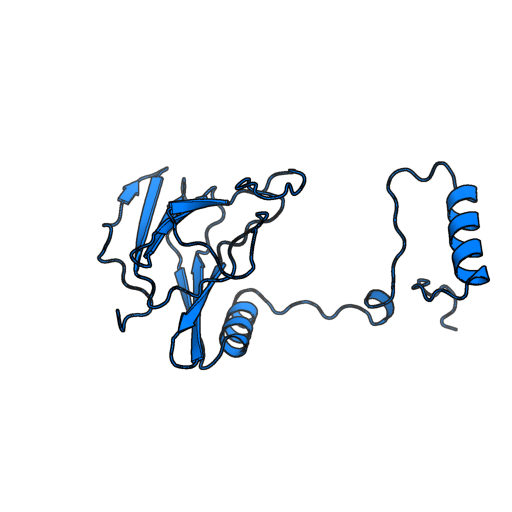 C . ALA A 1 104 ? 11.331 4.830 -10.680 1.00 95.25 104 ALA A C 1
ATOM 830 O O . ALA A 1 104 ? 11.267 5.619 -9.737 1.00 95.25 104 ALA A O 1
ATOM 831 N N . MET A 1 105 ? 11.311 3.514 -10.526 1.00 95.38 105 MET A N 1
ATOM 832 C CA . MET A 1 105 ? 11.233 2.841 -9.242 1.00 95.38 105 MET A CA 1
ATOM 833 C C . MET A 1 105 ? 12.296 1.754 -9.178 1.00 95.38 105 MET A C 1
ATOM 835 O O . MET A 1 105 ? 12.430 0.958 -10.106 1.00 95.38 105 MET A O 1
ATOM 839 N N . SER A 1 106 ? 13.047 1.718 -8.083 1.00 96.31 106 SER A N 1
ATOM 840 C CA . SER A 1 106 ? 14.000 0.656 -7.779 1.00 96.31 106 SER A CA 1
ATOM 841 C C . SER A 1 106 ? 13.531 -0.117 -6.562 1.00 96.31 106 SER A C 1
ATOM 843 O O . SER A 1 106 ? 13.198 0.485 -5.544 1.00 96.31 106 SER A O 1
ATOM 845 N N . VAL A 1 107 ? 13.512 -1.438 -6.673 1.00 96.69 107 VAL A N 1
ATO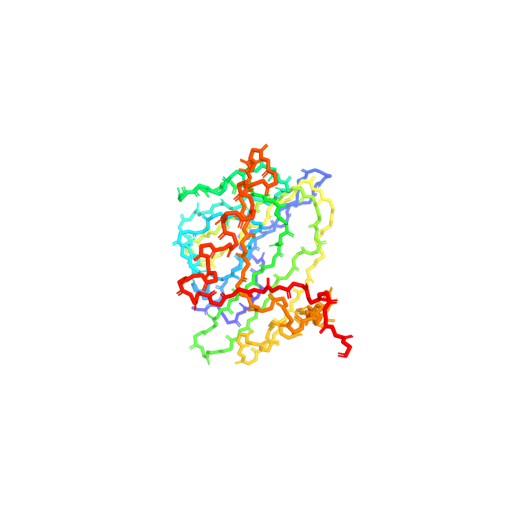M 846 C CA . VAL A 1 107 ? 13.190 -2.342 -5.574 1.00 96.69 107 VAL A CA 1
ATOM 847 C C . VAL A 1 107 ? 14.462 -3.054 -5.163 1.00 96.69 107 VAL A C 1
ATOM 849 O O . VAL A 1 107 ? 15.147 -3.632 -6.008 1.00 96.69 107 VAL A O 1
ATOM 852 N N . LYS A 1 108 ? 14.759 -3.026 -3.866 1.00 97.50 108 LYS A N 1
ATOM 853 C CA . LYS A 1 108 ? 15.852 -3.780 -3.250 1.00 97.50 108 LYS A CA 1
ATOM 854 C C . LYS A 1 108 ? 15.276 -4.687 -2.177 1.00 97.50 108 LYS A C 1
ATOM 856 O O . LYS A 1 108 ? 14.552 -4.211 -1.313 1.00 97.50 108 LYS A O 1
ATOM 861 N N . THR A 1 109 ? 15.590 -5.976 -2.206 1.00 98.00 109 THR A N 1
ATOM 862 C CA . THR A 1 109 ? 15.158 -6.936 -1.180 1.00 98.00 109 THR A CA 1
ATOM 863 C C . THR A 1 109 ? 16.323 -7.791 -0.699 1.00 98.00 109 THR A C 1
ATOM 865 O O . THR A 1 109 ? 17.245 -8.086 -1.462 1.00 98.00 109 THR A O 1
ATOM 868 N N . ILE A 1 110 ? 16.293 -8.180 0.578 1.00 98.12 110 ILE A N 1
ATOM 869 C CA . ILE A 1 110 ? 17.373 -8.940 1.225 1.00 98.12 110 ILE A CA 1
ATOM 870 C C . ILE A 1 110 ? 17.276 -10.460 1.017 1.00 98.12 110 ILE A C 1
ATOM 872 O O . ILE A 1 110 ? 17.993 -11.214 1.668 1.00 98.12 110 ILE A O 1
ATOM 876 N N . GLY A 1 111 ? 16.381 -10.933 0.148 1.00 96.06 111 GLY A N 1
ATOM 877 C CA . GLY A 1 111 ? 16.235 -12.358 -0.136 1.00 96.06 111 GLY A CA 1
ATOM 878 C C . GLY A 1 111 ? 14.983 -12.702 -0.937 1.00 96.06 111 GLY A C 1
ATOM 879 O O . GLY A 1 111 ?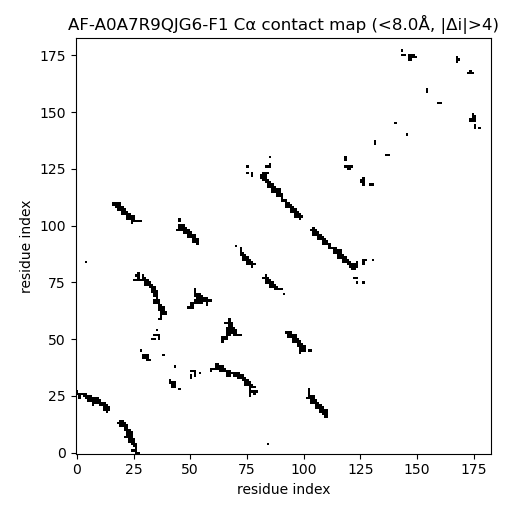 14.251 -11.831 -1.411 1.00 96.06 111 GLY A O 1
ATOM 880 N N . GLY A 1 112 ? 14.724 -14.002 -1.067 1.00 96.06 112 GLY A N 1
ATOM 881 C CA . GLY A 1 112 ? 13.585 -14.530 -1.817 1.00 96.06 112 GLY A CA 1
ATOM 882 C C . GLY A 1 112 ? 13.821 -14.537 -3.325 1.00 96.06 112 GLY A C 1
ATOM 883 O O . GLY A 1 112 ? 14.942 -14.723 -3.792 1.00 96.06 112 GLY A O 1
ATOM 884 N N . ILE A 1 113 ? 12.739 -14.372 -4.084 1.00 96.94 113 ILE A N 1
ATOM 885 C CA . ILE A 1 113 ? 12.751 -14.328 -5.549 1.00 96.94 113 ILE A CA 1
ATOM 886 C C . ILE A 1 113 ? 12.035 -13.068 -6.046 1.00 96.94 113 ILE A C 1
ATOM 888 O O . ILE A 1 113 ? 11.349 -12.380 -5.286 1.00 96.94 113 ILE A O 1
ATOM 892 N N . LEU A 1 114 ? 12.202 -12.769 -7.333 1.00 96.75 114 LEU A N 1
ATOM 893 C CA . LEU A 1 114 ? 11.450 -11.728 -8.028 1.00 96.75 114 LEU A CA 1
ATOM 894 C C . LEU A 1 114 ? 10.205 -12.342 -8.676 1.00 96.75 114 LEU A C 1
ATOM 896 O O . LEU A 1 114 ? 10.239 -12.714 -9.846 1.00 96.75 114 LEU A O 1
ATOM 900 N N . ASP A 1 115 ? 9.131 -12.471 -7.899 1.00 97.75 115 ASP A N 1
ATOM 901 C CA . ASP A 1 115 ? 7.834 -12.965 -8.372 1.00 97.75 115 ASP A CA 1
ATOM 902 C C . ASP A 1 115 ? 6.868 -11.789 -8.578 1.00 97.75 115 ASP A C 1
ATOM 904 O O . ASP A 1 115 ? 6.274 -11.274 -7.627 1.00 97.75 115 ASP A O 1
ATOM 908 N N . PHE A 1 116 ? 6.795 -11.288 -9.813 1.00 97.19 116 PHE A N 1
ATOM 909 C CA . PHE A 1 116 ? 6.010 -10.103 -10.161 1.00 97.19 116 PHE A CA 1
ATOM 910 C C . PHE A 1 116 ? 4.680 -10.466 -10.820 1.00 97.19 116 PHE A C 1
ATOM 912 O O . PHE A 1 116 ? 4.641 -11.188 -11.814 1.00 97.19 116 PHE A O 1
ATOM 919 N N . PHE A 1 117 ? 3.604 -9.836 -10.349 1.00 97.94 117 PHE A N 1
ATOM 920 C CA . PHE A 1 117 ? 2.298 -9.851 -11.002 1.00 97.94 117 PHE A CA 1
ATOM 921 C C . PHE A 1 117 ? 1.980 -8.458 -11.534 1.00 97.94 117 PHE A C 1
ATOM 923 O O . PHE A 1 117 ? 2.011 -7.477 -10.788 1.00 97.94 117 PHE A O 1
ATOM 930 N N . VAL A 1 118 ? 1.659 -8.382 -12.825 1.00 97.25 118 VAL A N 1
ATOM 931 C CA . VAL A 1 118 ? 1.280 -7.139 -13.503 1.00 97.25 118 VAL A CA 1
ATOM 932 C C . VAL A 1 118 ? -0.207 -7.190 -13.826 1.00 97.25 118 VAL A C 1
ATOM 934 O O . VAL A 1 118 ? -0.674 -8.084 -14.529 1.00 97.25 118 VAL A O 1
ATOM 937 N N . PHE A 1 119 ? -0.947 -6.209 -13.329 1.00 97.75 119 PHE A N 1
ATOM 938 C CA . PHE A 1 119 ? -2.383 -6.060 -13.534 1.00 97.75 119 PHE A CA 1
ATOM 939 C C . PHE A 1 119 ? -2.624 -4.882 -14.465 1.00 97.75 119 PHE A C 1
ATOM 941 O O . PHE A 1 119 ? -2.123 -3.792 -14.212 1.00 97.75 119 PHE A O 1
ATOM 948 N N . ILE A 1 120 ? -3.392 -5.080 -15.530 1.00 96.69 120 ILE A N 1
ATOM 949 C CA . ILE A 1 120 ? -3.671 -4.047 -16.530 1.00 96.69 120 ILE A CA 1
ATOM 950 C C . ILE A 1 120 ? -5.172 -3.797 -16.547 1.00 96.69 120 ILE A C 1
ATOM 952 O O . ILE A 1 120 ? -5.939 -4.737 -16.735 1.00 96.69 120 ILE A O 1
ATOM 956 N N . GLY A 1 121 ? -5.584 -2.541 -16.385 1.00 95.19 121 GLY A N 1
ATOM 957 C CA . GLY A 1 121 ? -6.988 -2.156 -16.424 1.00 95.19 121 GLY A CA 1
ATOM 958 C C . GLY A 1 121 ? -7.212 -0.830 -17.142 1.00 95.19 121 GLY A C 1
ATOM 959 O O . GLY A 1 121 ? -6.351 0.048 -17.176 1.00 95.19 121 GLY A O 1
ATOM 960 N N . ASP A 1 122 ? -8.411 -0.668 -17.690 1.00 96.00 122 ASP A N 1
ATOM 961 C CA . ASP A 1 122 ? -8.827 0.564 -18.374 1.00 96.00 122 ASP A CA 1
ATOM 962 C C . ASP A 1 122 ? -9.041 1.737 -17.401 1.00 96.00 122 ASP A C 1
ATOM 964 O O . ASP A 1 122 ? -9.175 2.885 -17.810 1.00 96.00 122 ASP A O 1
ATOM 968 N N . ASN A 1 123 ? -9.087 1.456 -16.097 1.00 96.25 123 ASN A N 1
ATOM 969 C CA . ASN A 1 123 ? -9.194 2.434 -15.020 1.00 96.25 123 ASN A CA 1
ATOM 970 C C . ASN A 1 123 ? -8.617 1.853 -13.705 1.00 96.25 123 ASN A C 1
ATOM 972 O O . ASN A 1 123 ? -8.414 0.635 -13.611 1.00 96.25 123 ASN A O 1
ATOM 976 N N . PRO A 1 124 ? -8.367 2.687 -12.674 1.00 96.38 124 PRO A N 1
ATOM 977 C CA . PRO A 1 124 ? -7.819 2.228 -11.395 1.00 96.38 124 PRO A CA 1
ATOM 978 C C . PRO A 1 124 ? -8.666 1.166 -10.683 1.00 96.38 124 PRO A C 1
ATOM 980 O O . PRO A 1 124 ? -8.117 0.264 -10.054 1.00 96.38 124 PRO A O 1
ATOM 983 N N . GLU A 1 125 ? -9.996 1.240 -10.782 1.00 97.75 125 GLU A N 1
ATOM 984 C CA . GLU A 1 125 ? -10.892 0.292 -10.114 1.00 97.75 125 GLU A CA 1
ATOM 985 C C . GLU A 1 125 ? -10.720 -1.123 -10.677 1.00 97.75 125 GLU A C 1
ATOM 987 O O . GLU A 1 125 ? -10.568 -2.078 -9.915 1.00 97.75 125 GLU A O 1
ATOM 992 N N . HIS A 1 126 ? -10.651 -1.255 -12.003 1.00 98.00 126 HIS A N 1
ATOM 993 C CA . HIS A 1 126 ? -10.423 -2.536 -12.666 1.00 98.00 126 HIS A CA 1
ATOM 994 C C . HIS A 1 126 ? -9.086 -3.165 -12.230 1.00 98.00 126 HIS A C 1
ATOM 996 O O . HIS A 1 126 ? -9.034 -4.359 -11.935 1.00 98.00 126 HIS A O 1
ATOM 1002 N N . VAL A 1 127 ? -8.022 -2.367 -12.080 1.00 98.19 127 VAL A N 1
ATOM 1003 C CA . VAL A 1 127 ? -6.728 -2.851 -11.561 1.00 98.19 127 VAL A CA 1
ATOM 1004 C C . VAL A 1 127 ? -6.876 -3.451 -10.159 1.00 98.19 127 VAL A C 1
ATOM 1006 O O . VAL A 1 127 ? -6.364 -4.540 -9.899 1.00 98.19 127 VAL A O 1
ATOM 1009 N N . ILE A 1 128 ? -7.611 -2.786 -9.263 1.00 98.06 128 ILE A N 1
ATOM 1010 C CA . ILE A 1 128 ? -7.853 -3.287 -7.902 1.00 98.06 128 ILE A CA 1
ATOM 1011 C C . ILE A 1 128 ? -8.743 -4.539 -7.908 1.00 98.06 128 ILE A C 1
ATOM 1013 O O . ILE A 1 128 ? -8.510 -5.467 -7.129 1.00 98.06 128 ILE A O 1
ATOM 1017 N N . GLN A 1 129 ? -9.729 -4.621 -8.804 1.00 98.06 129 GLN A N 1
ATOM 1018 C CA . GLN A 1 129 ? -10.549 -5.824 -8.972 1.00 98.06 129 GLN A CA 1
ATOM 1019 C C . GLN A 1 129 ? -9.707 -7.034 -9.406 1.00 98.06 129 GLN A C 1
ATOM 1021 O O . GLN A 1 129 ? -9.902 -8.126 -8.870 1.00 98.06 129 GLN A O 1
ATOM 1026 N N . LEU A 1 130 ? -8.756 -6.845 -10.327 1.00 98.25 130 LEU A N 1
ATOM 1027 C CA . LEU A 1 130 ? -7.830 -7.898 -10.753 1.00 98.25 130 LEU A CA 1
ATOM 1028 C C . LEU A 1 130 ? -6.865 -8.287 -9.627 1.00 98.25 130 LEU A C 1
ATOM 1030 O O . LEU A 1 130 ? -6.716 -9.472 -9.334 1.00 98.25 130 LEU A O 1
ATOM 1034 N N . TYR A 1 131 ? -6.276 -7.307 -8.940 1.00 98.44 131 TYR A N 1
ATOM 1035 C CA . TYR A 1 131 ? -5.389 -7.547 -7.800 1.00 98.44 131 TYR A CA 1
ATOM 1036 C C . TYR A 1 131 ? -6.076 -8.367 -6.699 1.00 98.44 131 TYR A C 1
ATOM 1038 O O . TYR A 1 131 ? -5.581 -9.421 -6.300 1.00 98.44 131 TYR A O 1
ATOM 1046 N N . THR A 1 132 ? -7.266 -7.945 -6.264 1.00 98.06 132 THR A N 1
ATOM 1047 C CA . THR A 1 132 ? -8.048 -8.663 -5.244 1.00 98.06 132 THR A CA 1
ATOM 1048 C C . THR A 1 132 ? -8.581 -10.010 -5.735 1.00 98.06 132 THR A C 1
ATOM 1050 O O . THR A 1 132 ? -8.831 -10.896 -4.924 1.00 98.06 132 THR A O 1
ATOM 1053 N N . SER A 1 133 ? -8.724 -10.225 -7.047 1.00 97.81 133 SER A N 1
ATOM 1054 C CA . SER A 1 133 ? -9.039 -11.559 -7.576 1.00 97.81 133 SER A CA 1
ATOM 1055 C C . SER A 1 133 ? -7.884 -12.553 -7.410 1.00 97.81 133 SER A C 1
ATOM 1057 O O . SER A 1 133 ? -8.147 -13.739 -7.231 1.00 97.81 133 SER A O 1
ATOM 1059 N N . LEU A 1 134 ? -6.633 -12.069 -7.413 1.00 97.88 134 LEU A N 1
ATOM 1060 C CA . LEU A 1 134 ? -5.441 -12.888 -7.193 1.00 97.88 134 LEU A CA 1
ATOM 1061 C C . LEU A 1 134 ? -5.204 -13.157 -5.702 1.00 97.88 134 LEU A C 1
ATOM 1063 O O . LEU A 1 134 ? -5.042 -14.307 -5.309 1.00 97.88 134 LEU A O 1
ATOM 1067 N N . ILE A 1 135 ? -5.168 -12.105 -4.876 1.00 97.00 135 ILE A N 1
ATOM 1068 C CA . ILE A 1 135 ? -4.794 -12.232 -3.454 1.00 97.00 135 ILE A CA 1
ATOM 1069 C C . ILE A 1 135 ? -5.955 -12.658 -2.544 1.00 97.00 135 ILE A C 1
ATOM 1071 O O . ILE A 1 135 ? -5.741 -12.987 -1.379 1.00 97.00 135 ILE A O 1
ATOM 1075 N N . GLY A 1 136 ? -7.182 -12.645 -3.066 1.00 97.31 136 GLY A N 1
ATOM 1076 C CA . GLY A 1 136 ? -8.408 -12.862 -2.309 1.00 97.31 136 GLY A CA 1
ATOM 1077 C C . GLY A 1 136 ? -9.211 -11.573 -2.142 1.00 97.31 136 GLY A C 1
ATOM 1078 O O . GLY A 1 136 ? -8.682 -10.502 -1.835 1.00 97.31 136 GLY A O 1
ATOM 1079 N N . ARG A 1 137 ? -10.526 -11.676 -2.360 1.00 96.50 137 ARG A N 1
ATOM 1080 C CA . ARG A 1 137 ? -11.449 -10.553 -2.165 1.00 96.50 137 ARG A CA 1
ATOM 1081 C C . ARG A 1 137 ? -11.603 -10.261 -0.676 1.00 96.50 137 ARG A C 1
ATOM 1083 O O . ARG A 1 137 ? -11.598 -11.178 0.143 1.00 96.50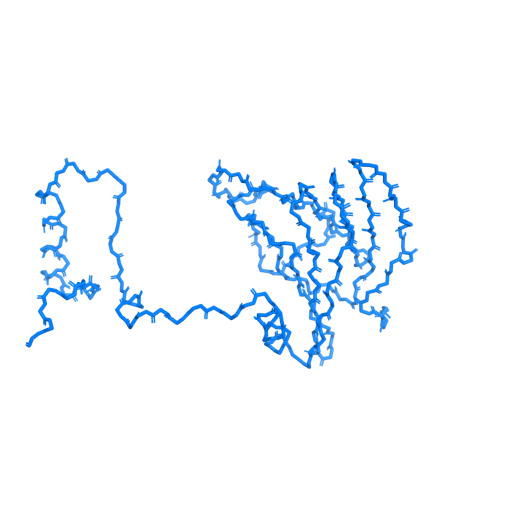 137 ARG A O 1
ATOM 1090 N N . THR A 1 138 ? -11.781 -8.986 -0.338 1.00 95.06 138 THR A N 1
ATOM 1091 C CA . THR A 1 138 ? -12.068 -8.556 1.033 1.00 95.06 138 THR A CA 1
ATOM 1092 C C . THR A 1 138 ? -13.297 -9.288 1.571 1.00 95.06 138 THR A C 1
ATOM 1094 O O . THR A 1 138 ? -14.283 -9.472 0.854 1.00 95.06 138 THR A O 1
ATOM 1097 N N . PHE A 1 139 ? -13.234 -9.714 2.833 1.00 95.25 139 PHE A N 1
ATOM 1098 C CA . PHE A 1 139 ? -14.366 -10.351 3.496 1.00 95.25 139 PHE A CA 1
ATOM 1099 C C . PHE A 1 139 ? -15.566 -9.396 3.567 1.00 95.25 139 PHE A C 1
ATOM 1101 O O . PHE A 1 139 ? -15.402 -8.178 3.616 1.00 95.25 139 PHE A O 1
ATOM 1108 N N . MET A 1 140 ? -16.776 -9.952 3.608 1.00 96.12 140 MET A N 1
ATOM 1109 C CA . MET A 1 140 ? -17.988 -9.168 3.834 1.00 96.12 140 MET A CA 1
ATOM 1110 C C . MET A 1 140 ? -18.155 -8.931 5.341 1.00 96.12 140 MET A C 1
ATOM 1112 O O . MET A 1 140 ? -18.419 -9.898 6.064 1.00 96.12 140 MET A O 1
ATOM 1116 N N . PRO A 1 141 ? -17.993 -7.698 5.854 1.00 94.31 141 PRO A N 1
ATOM 1117 C CA . PRO A 1 141 ? -18.230 -7.432 7.265 1.00 94.31 141 PRO A CA 1
ATOM 1118 C C . PRO A 1 141 ? -19.725 -7.538 7.590 1.00 94.31 141 PRO A C 1
ATOM 1120 O O . PRO A 1 141 ? -20.595 -7.274 6.758 1.00 94.31 141 PRO A O 1
ATOM 1123 N N . SER A 1 142 ? -20.037 -7.914 8.828 1.00 94.00 142 SER A N 1
ATOM 1124 C CA . SER A 1 142 ? -21.404 -7.875 9.349 1.00 94.00 142 SER A CA 1
ATOM 1125 C C . SER A 1 142 ? -21.949 -6.448 9.351 1.00 94.00 142 SER A C 1
ATOM 1127 O O . SER A 1 142 ? -21.211 -5.504 9.622 1.00 94.00 142 SER A O 1
ATOM 1129 N N . PHE A 1 143 ? -23.258 -6.290 9.140 1.00 92.62 143 PHE A N 1
ATOM 1130 C CA . PHE A 1 143 ? -23.889 -4.971 9.016 1.00 92.62 143 PHE A CA 1
ATOM 1131 C C . PHE A 1 143 ? -23.582 -4.026 10.192 1.00 92.62 143 PHE A C 1
ATOM 1133 O O . PHE A 1 143 ? -23.295 -2.850 9.990 1.00 92.62 143 PHE A O 1
ATOM 1140 N N . TRP A 1 144 ? -23.561 -4.548 11.421 1.00 92.06 144 TRP A N 1
ATOM 1141 C CA . TRP A 1 144 ? -23.258 -3.757 12.614 1.00 92.06 144 TRP A CA 1
ATOM 1142 C C . TRP A 1 144 ? -21.828 -3.200 12.637 1.00 92.06 144 TRP A C 1
ATOM 1144 O O . TRP A 1 144 ? -21.595 -2.194 13.292 1.00 92.06 144 TRP A O 1
ATOM 1154 N N . ALA A 1 145 ? -20.864 -3.783 11.916 1.00 93.19 145 ALA A N 1
ATOM 1155 C CA . ALA A 1 145 ? -19.475 -3.316 11.931 1.00 93.19 145 ALA A CA 1
ATOM 1156 C C . ALA A 1 145 ? -19.305 -1.929 11.286 1.00 93.19 145 ALA A C 1
ATOM 1158 O O . ALA A 1 145 ? -18.334 -1.237 11.584 1.00 93.19 145 ALA A O 1
ATOM 1159 N N . PHE A 1 146 ? -20.259 -1.513 10.444 1.00 92.81 146 PHE A N 1
ATOM 1160 C CA . PHE A 1 146 ? -20.269 -0.203 9.790 1.00 92.81 146 PHE A CA 1
ATOM 1161 C C . PHE A 1 146 ? -20.735 0.943 10.690 1.00 92.81 146 PHE A C 1
ATOM 1163 O O . PHE A 1 146 ? -20.602 2.106 10.310 1.00 92.81 146 PHE A O 1
ATOM 1170 N N . GLY A 1 147 ? -21.314 0.653 11.856 1.00 93.31 147 GLY A N 1
ATOM 1171 C CA . GLY A 1 147 ? -21.697 1.717 12.773 1.00 93.31 147 GLY A CA 1
ATOM 1172 C C . GLY A 1 147 ? -20.516 2.213 13.616 1.00 93.31 147 GLY A C 1
ATOM 1173 O O . GLY A 1 147 ? -19.458 1.591 13.702 1.00 93.31 147 GLY A O 1
ATOM 1174 N N . PHE A 1 148 ? -20.717 3.351 14.275 1.00 94.44 148 PHE A N 1
ATOM 1175 C CA . PHE A 1 148 ? -19.699 3.995 15.102 1.00 94.44 148 PHE A CA 1
ATOM 1176 C C . PHE A 1 148 ? -19.315 3.149 16.329 1.00 94.44 148 PHE A C 1
ATOM 1178 O O . PHE A 1 148 ? -20.187 2.647 17.043 1.00 94.44 148 PHE A O 1
ATOM 1185 N N . GLN A 1 149 ? -18.012 3.018 16.593 1.00 93.31 149 GLN A N 1
ATOM 1186 C CA . GLN A 1 149 ? -17.456 2.212 17.683 1.00 93.31 149 GLN A CA 1
ATOM 1187 C C . GLN A 1 149 ? -16.717 3.096 18.693 1.00 93.31 149 GLN A C 1
ATOM 1189 O O . GLN A 1 149 ? -16.034 4.050 18.323 1.00 93.31 149 GLN A O 1
ATOM 1194 N N . LEU A 1 150 ? -16.829 2.755 19.977 1.00 93.38 150 LEU A N 1
ATOM 1195 C CA . LEU A 1 150 ? -16.110 3.419 21.063 1.00 93.38 150 LEU A CA 1
ATOM 1196 C C . LEU A 1 150 ? -15.006 2.507 21.571 1.00 93.38 150 LEU A C 1
ATOM 1198 O O . LEU A 1 150 ? -15.253 1.351 21.907 1.00 93.38 150 LEU A O 1
ATOM 1202 N N . SER A 1 151 ? -13.801 3.050 21.676 1.00 92.06 151 SER A N 1
ATOM 1203 C CA . SER A 1 151 ? -12.674 2.355 22.275 1.00 92.06 151 SER A CA 1
ATOM 1204 C C . SER A 1 151 ? -11.732 3.360 22.916 1.00 92.06 151 SER A C 1
ATOM 1206 O O . SER A 1 151 ? -11.618 4.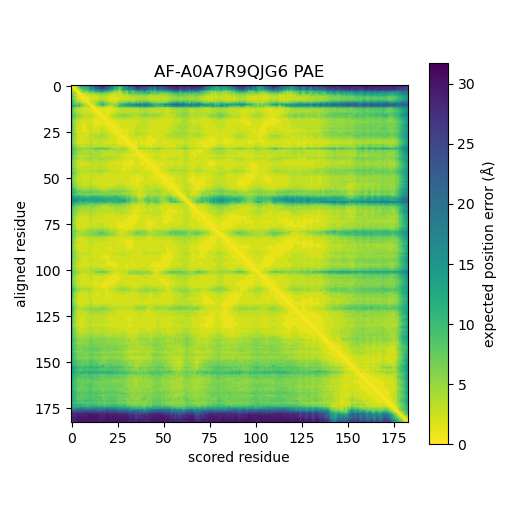507 22.483 1.00 92.06 151 SER A O 1
ATOM 1208 N N . LYS A 1 152 ? -11.064 2.917 23.973 1.00 94.19 152 LYS A N 1
ATOM 1209 C CA . LYS A 1 152 ? -10.006 3.647 24.654 1.00 94.19 152 LYS A CA 1
ATOM 1210 C C . LYS A 1 152 ? -9.114 2.618 25.327 1.00 94.19 152 LYS A C 1
ATOM 1212 O O . LYS A 1 152 ? -9.597 1.717 26.014 1.00 94.19 152 LYS A O 1
ATOM 1217 N N . TRP A 1 153 ? -7.808 2.777 25.165 1.00 90.69 153 TRP A N 1
ATOM 1218 C CA . TRP A 1 153 ? -6.866 2.027 25.978 1.00 90.69 153 TRP A CA 1
ATOM 1219 C C . TRP A 1 153 ? -6.891 2.560 27.416 1.00 90.69 153 TRP A C 1
ATOM 1221 O O . TRP A 1 153 ? -6.870 3.773 27.628 1.00 90.69 153 TRP A O 1
ATOM 1231 N N . ASN A 1 154 ? -6.917 1.652 28.397 1.00 94.06 154 ASN A N 1
ATOM 1232 C CA . ASN A 1 154 ? -6.901 1.967 29.828 1.00 94.06 154 ASN A CA 1
ATOM 1233 C C . ASN A 1 154 ? -8.199 2.614 30.374 1.00 94.06 154 ASN A C 1
ATOM 1235 O O . ASN A 1 154 ? -8.170 3.683 30.989 1.00 94.06 154 ASN A O 1
ATOM 1239 N N . TYR A 1 155 ? -9.349 1.958 30.169 1.00 94.50 155 TYR A N 1
ATOM 1240 C CA . TYR A 1 155 ? -10.509 2.154 31.054 1.00 94.50 155 TYR A CA 1
ATOM 1241 C C . TYR A 1 155 ? -10.173 1.612 32.448 1.00 94.50 155 TYR A C 1
ATOM 1243 O O . TYR A 1 155 ? -9.715 0.477 32.564 1.00 94.50 155 TYR A O 1
ATOM 1251 N N . LYS A 1 156 ? -10.391 2.408 33.500 1.00 94.69 156 LYS A N 1
ATOM 1252 C CA . LYS A 1 156 ? -9.980 2.053 34.869 1.00 94.69 156 LYS A CA 1
ATOM 1253 C C . LYS A 1 156 ? -10.803 0.912 35.452 1.00 94.69 156 LYS A C 1
ATOM 1255 O O . LYS A 1 156 ? -10.269 0.057 36.150 1.00 94.69 156 LYS A O 1
ATOM 1260 N N . ASP A 1 157 ? -12.104 0.929 35.189 1.00 95.00 157 ASP A N 1
ATOM 1261 C CA . ASP A 1 157 ? -13.058 -0.049 35.689 1.00 95.00 157 ASP A CA 1
ATOM 1262 C C . ASP A 1 157 ? -14.324 -0.096 34.814 1.00 95.00 157 ASP A C 1
ATOM 1264 O O . ASP A 1 157 ? -14.496 0.661 33.853 1.00 95.00 157 ASP A O 1
ATOM 1268 N N . LEU A 1 158 ? -15.238 -1.001 35.166 1.00 94.31 158 LEU A N 1
ATOM 1269 C CA . LEU A 1 158 ? -16.522 -1.160 34.486 1.00 94.31 158 LEU A CA 1
ATOM 1270 C C . LEU A 1 158 ? -17.438 0.069 34.633 1.00 94.31 158 LEU A C 1
ATOM 1272 O O . LEU A 1 158 ? -18.274 0.314 33.761 1.00 94.31 158 LEU A O 1
ATOM 1276 N N . ASN A 1 159 ? -17.311 0.839 35.716 1.00 96.12 159 ASN A N 1
ATOM 1277 C CA . ASN A 1 159 ? -18.148 2.015 35.942 1.00 96.12 159 ASN A CA 1
ATOM 1278 C C . ASN A 1 159 ? -17.782 3.138 34.962 1.00 96.12 159 ASN A C 1
ATOM 1280 O O . ASN A 1 159 ? -18.684 3.791 34.441 1.00 96.12 159 ASN A O 1
ATOM 1284 N N . GLU A 1 160 ? -16.497 3.317 34.636 1.00 95.31 160 GLU A N 1
ATOM 1285 C CA . GLU A 1 160 ? -16.052 4.263 33.600 1.00 95.31 160 GLU A CA 1
ATOM 1286 C C . GLU A 1 160 ? -16.634 3.903 32.221 1.00 95.31 160 GLU A C 1
ATOM 1288 O O . GLU A 1 160 ? -17.102 4.782 31.488 1.00 95.31 160 GLU A O 1
ATOM 1293 N N . VAL A 1 161 ? -16.672 2.610 31.881 1.00 94.12 161 VAL A N 1
ATOM 1294 C CA . VAL A 1 161 ? -17.275 2.128 30.627 1.00 94.12 161 VAL A CA 1
ATOM 1295 C C . VAL A 1 161 ? -18.780 2.413 30.604 1.00 94.12 161 VAL A C 1
ATOM 1297 O O . VAL A 1 161 ? -19.272 3.018 29.650 1.00 94.12 161 VAL A O 1
ATOM 1300 N N . LYS A 1 162 ? -19.512 2.053 31.669 1.00 94.00 162 LYS A N 1
ATOM 1301 C CA . LYS A 1 162 ? -20.960 2.316 31.784 1.00 94.00 162 LYS A CA 1
ATOM 1302 C C . LYS A 1 162 ? -21.281 3.805 31.679 1.00 94.00 162 LYS A C 1
ATOM 1304 O O . LYS A 1 162 ? -22.120 4.188 30.870 1.00 94.00 162 LYS A O 1
ATOM 1309 N N . ALA A 1 163 ? -20.557 4.649 32.412 1.00 95.12 163 ALA A N 1
ATOM 1310 C CA . ALA A 1 163 ? -20.744 6.096 32.373 1.00 95.12 163 ALA A CA 1
ATOM 1311 C C . ALA A 1 163 ? -20.458 6.689 30.979 1.00 95.12 163 ALA A C 1
ATOM 1313 O O . ALA A 1 163 ? -21.117 7.642 30.555 1.00 95.12 163 ALA A O 1
ATOM 1314 N N . THR A 1 164 ? -19.491 6.128 30.242 1.00 93.19 164 THR A N 1
ATOM 1315 C CA . THR A 1 164 ? -19.210 6.515 28.849 1.00 93.19 164 THR A CA 1
ATOM 1316 C C . THR A 1 164 ? -20.392 6.178 27.942 1.00 93.19 164 THR A C 1
ATOM 1318 O O . THR A 1 164 ? -20.840 7.027 27.173 1.00 93.19 164 THR A O 1
ATOM 1321 N N . VAL A 1 165 ? -20.938 4.968 28.070 1.00 92.88 165 VAL A N 1
ATOM 1322 C CA . VAL A 1 165 ? -22.102 4.504 27.304 1.00 92.88 165 VAL A CA 1
ATOM 1323 C C . VAL A 1 165 ? -23.354 5.335 27.613 1.00 92.88 165 VAL A C 1
ATOM 1325 O O . VAL A 1 165 ? -24.019 5.818 26.695 1.00 92.88 165 VAL A O 1
ATOM 1328 N N . GLU A 1 166 ? -23.657 5.563 28.891 1.00 94.19 166 GLU A N 1
ATOM 1329 C CA . GLU A 1 166 ? -24.803 6.367 29.336 1.00 94.19 166 GLU A CA 1
ATOM 1330 C C . GLU A 1 166 ? -24.741 7.800 28.799 1.00 94.19 166 GLU A C 1
ATOM 1332 O O . GLU A 1 166 ? -25.759 8.359 28.391 1.00 94.19 166 GLU A O 1
ATOM 1337 N N . ARG A 1 167 ? -23.539 8.385 28.727 1.00 95.00 167 ARG A N 1
ATOM 1338 C CA . ARG A 1 167 ? -23.328 9.714 28.145 1.00 95.00 167 ARG A CA 1
ATOM 1339 C C . ARG A 1 167 ? -23.692 9.757 26.661 1.00 95.00 167 ARG A C 1
ATOM 1341 O O . ARG A 1 167 ? -24.353 10.703 26.242 1.00 95.00 167 ARG A O 1
ATOM 1348 N N . GLN A 1 168 ? -23.301 8.750 25.881 1.00 94.12 168 GLN A N 1
ATOM 1349 C CA . GLN A 1 168 ? -23.652 8.675 24.456 1.00 94.12 168 GLN A CA 1
ATOM 1350 C C . GLN A 1 168 ? -25.165 8.558 24.260 1.00 94.12 168 GLN A C 1
ATOM 1352 O O . GLN A 1 168 ? -25.736 9.271 23.438 1.00 94.12 168 GLN A O 1
ATOM 1357 N N . ILE A 1 169 ? -25.823 7.724 25.077 1.00 92.12 169 ILE A N 1
ATOM 1358 C CA . ILE A 1 169 ? -27.285 7.572 25.073 1.00 92.12 169 ILE A CA 1
ATOM 1359 C C . ILE A 1 169 ? -27.962 8.903 25.416 1.00 92.12 169 ILE A C 1
ATOM 1361 O O . ILE A 1 169 ? -28.856 9.339 24.694 1.00 92.12 169 ILE A O 1
ATOM 1365 N N . LYS A 1 170 ? -27.510 9.576 26.481 1.00 96.44 170 LYS A N 1
ATOM 1366 C CA . LYS A 1 170 ? -28.041 10.875 26.917 1.00 96.44 170 LYS A CA 1
ATOM 1367 C C . LYS A 1 170 ? -27.945 11.945 25.826 1.00 96.44 170 LYS A C 1
ATOM 1369 O O . LYS A 1 170 ? -28.855 12.757 25.704 1.00 96.44 170 LYS A O 1
ATOM 1374 N N . HIS A 1 171 ? -26.861 11.950 25.050 1.00 96.62 171 HIS A N 1
ATOM 1375 C CA . HIS A 1 171 ? -26.652 12.896 23.950 1.00 96.62 171 HIS A CA 1
ATOM 1376 C C . HIS A 1 171 ? -27.169 12.402 22.593 1.00 96.62 171 HIS A C 1
ATOM 1378 O O . HIS A 1 171 ? -26.965 13.086 21.595 1.00 96.62 171 HIS A O 1
ATOM 1384 N N . GLN A 1 172 ? -27.848 11.250 22.550 1.00 93.81 172 GLN A N 1
ATOM 1385 C CA . GLN A 1 172 ? -28.418 10.667 21.331 1.00 93.81 172 GLN A CA 1
ATOM 1386 C C . GLN A 1 172 ? -27.388 10.469 20.205 1.00 93.81 172 GLN A C 1
ATOM 1388 O O . GLN A 1 172 ? -27.726 10.550 19.026 1.00 93.81 172 GLN A O 1
ATOM 1393 N N . ILE A 1 173 ? -26.129 10.191 20.557 1.00 94.06 173 ILE A N 1
ATOM 1394 C CA . ILE A 1 173 ? -25.075 9.896 19.582 1.00 94.06 173 ILE A CA 1
ATOM 1395 C C . ILE A 1 173 ? -25.200 8.417 19.179 1.00 94.06 173 ILE A C 1
ATOM 1397 O O . ILE A 1 173 ? -25.117 7.544 20.051 1.00 94.06 173 ILE A O 1
ATOM 1401 N N . PRO A 1 174 ? -25.404 8.100 17.886 1.00 91.00 174 PRO A N 1
ATOM 1402 C CA . PRO A 1 174 ? -25.493 6.719 17.428 1.00 91.00 174 PRO A CA 1
ATOM 1403 C C . PRO A 1 174 ? -24.164 5.984 17.620 1.00 91.00 174 PRO A C 1
ATOM 1405 O O . PRO A 1 174 ? -23.112 6.474 17.218 1.00 91.00 174 PRO A O 1
ATOM 1408 N N . TYR A 1 175 ? -24.213 4.789 18.201 1.00 89.69 175 TYR A N 1
ATOM 1409 C CA . TYR A 1 175 ? -23.081 3.868 18.283 1.00 89.69 175 TYR A CA 1
ATOM 1410 C C . TYR A 1 175 ? -23.589 2.431 18.179 1.00 89.69 175 TYR A C 1
ATOM 1412 O O . TYR A 1 175 ? -24.747 2.144 18.498 1.00 89.69 175 TYR A O 1
ATOM 1420 N N . VAL A 1 176 ? -22.726 1.529 17.724 1.00 85.00 176 VAL A N 1
ATOM 1421 C CA . VAL A 1 176 ? -23.055 0.110 17.597 1.00 85.00 176 VAL A CA 1
ATOM 1422 C C . VAL A 1 176 ? -23.140 -0.498 18.980 1.00 85.00 176 VAL A C 1
ATOM 1424 O O . VAL A 1 176 ? -22.173 -0.489 19.741 1.00 85.00 176 VAL A O 1
ATOM 1427 N N . ARG A 1 177 ? -24.295 -1.081 19.282 1.00 69.25 177 ARG A N 1
ATOM 1428 C CA . ARG A 1 177 ? -24.419 -2.066 20.347 1.00 69.25 177 ARG A CA 1
ATOM 1429 C C . ARG A 1 177 ? -24.361 -3.421 19.658 1.00 69.25 177 ARG A C 1
ATOM 1431 O O . ARG A 1 177 ? -25.192 -3.658 18.791 1.00 69.25 177 ARG A O 1
ATOM 1438 N N . PRO A 1 178 ? -23.393 -4.291 19.973 1.00 57.66 178 PRO A N 1
ATOM 1439 C CA . PRO A 1 178 ? -23.520 -5.693 19.615 1.00 57.66 178 PRO A CA 1
ATOM 1440 C C . PRO A 1 178 ? -24.819 -6.173 20.264 1.00 57.66 178 PRO A C 1
ATOM 1442 O O . PRO A 1 178 ? -24.944 -6.140 21.490 1.00 57.66 178 PRO A O 1
ATOM 1445 N N . ASP A 1 179 ? -25.830 -6.465 19.456 1.00 48.31 179 ASP A N 1
ATOM 1446 C CA . ASP A 1 179 ? -27.170 -6.734 19.955 1.00 48.31 179 ASP A CA 1
ATOM 1447 C C . ASP A 1 179 ? -27.157 -7.969 20.863 1.00 48.31 179 ASP A C 1
ATOM 1449 O O . ASP A 1 179 ? -26.994 -9.094 20.401 1.00 48.31 179 ASP A O 1
ATOM 1453 N N . CYS A 1 180 ? -27.403 -7.768 22.159 1.00 44.00 180 CYS A N 1
ATOM 1454 C CA . CYS A 1 180 ? -27.882 -8.831 23.043 1.00 44.00 180 CYS A CA 1
ATOM 1455 C C . CYS A 1 180 ? -29.382 -9.128 22.838 1.00 44.00 180 CYS A C 1
ATOM 1457 O O . CYS A 1 180 ? -29.897 -10.019 23.499 1.00 44.00 180 CYS A O 1
ATOM 1459 N N . ASN A 1 181 ? -30.085 -8.407 21.949 1.00 41.38 181 ASN A N 1
ATOM 1460 C CA . ASN A 1 181 ? -31.539 -8.507 21.770 1.00 41.38 181 ASN A CA 1
ATOM 1461 C C . ASN A 1 181 ? -31.941 -8.607 20.286 1.00 41.38 181 ASN A C 1
ATOM 1463 O O . ASN A 1 181 ? -32.711 -7.790 19.787 1.00 41.38 181 ASN A O 1
ATOM 1467 N N . SER A 1 182 ? -31.431 -9.620 19.584 1.00 34.50 182 SER A N 1
ATOM 1468 C CA . SER A 1 182 ? -32.133 -10.173 18.419 1.00 34.50 182 SER A CA 1
ATOM 1469 C C . SER A 1 182 ? -32.977 -11.366 18.878 1.00 34.50 182 SER A C 1
ATOM 1471 O O . SER A 1 182 ? -32.565 -12.520 18.802 1.00 34.50 182 SER A O 1
ATOM 1473 N N . SER A 1 183 ? -34.158 -11.054 19.410 1.00 32.75 183 SER A N 1
ATOM 1474 C CA . SER A 1 183 ? -35.275 -11.981 19.620 1.00 32.75 183 SER A CA 1
ATOM 1475 C C . SER A 1 183 ? -36.560 -11.288 19.210 1.00 32.75 183 SER A C 1
ATOM 1477 O O . SER A 1 183 ? -36.782 -10.184 19.763 1.00 32.75 183 SER A O 1
#

Mean predicted aligned error: 5.51 Å

Nearest PDB structures (foldseek):
  3lpp-assembly4_D  TM=9.846E-01  e=2.818E-17  Homo sapiens
  2qmj-assembly1_A  TM=9.781E-01  e=1.785E-17  Homo sapiens
  3l4u-assembly1_A  TM=9.791E-01  e=2.001E-17  Homo sapiens
  3lpo-assembly3_C  TM=9.835E-01  e=5.917E-17  Homo sapiens
  3l4t-assembly1_A  TM=9.777E-01  e=1.173E-16  Homo sapiens

=== Feature glossary ===
The record interleaves many kinds of information about one protein. Here is each kind framed as the question it answers.

Q: What known structures does this most resemble?
A: Structural nearest neighbors (via Foldseek easy-search vs the PDB). Reported per hit: target PDB id, E-value, and alignment TM-score. A TM-score 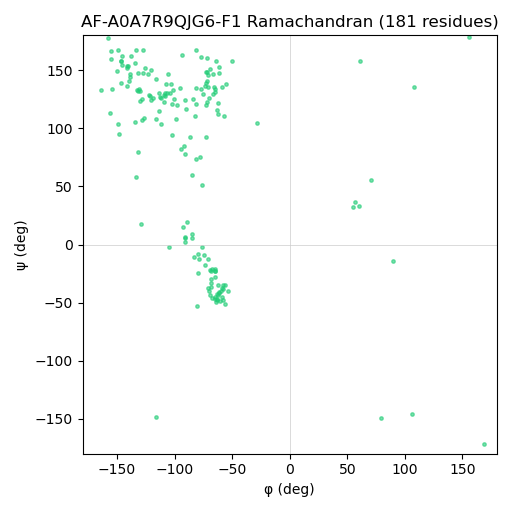above ~0.5 is the conventional threshold for 'same fold'.

Q: Where is each backbone atom in 3D?
A: The mmCIF table is the protein's shape written out atom by atom. For each backbone N, Cα, C, and carbonyl O, it records an (x, y, z) coordinate triple in Å plus the residue type, chain letter, and residue number.

Q: What are the backbone torsion angles?
A: The φ/ψ torsion pair specifies the backbone conformation at each residue. φ rotates about the N–Cα bond, ψ about the Cα–C bond. Steric clashes forbid most of the (φ, ψ) plane — the allowed regions (α-helix basin, β-sheet basin, left-handed helix) are the Ramachandran-allowed regions.

Q: Which residues are buried vs exposed?
A: Solvent-accessible surface area (SASA) is the area in Å² traced out by the centre of a 1.4 Å probe sphere (a water molecule) rolled over the protein's van der Waals surface (Shrake–Rupley / Lee–Richards construction). Buried residues have near-zero SASA; fully exposed residues can exceed 200 Å². The total SASA scales roughly with the number of surface residues.

Q: How confident is the AlphaFold model at each residue?
A: pLDDT is the predicted lDDT-Cα score: AlphaFold's confidence that the local environment of each residue (all inter-atomic distances within 15 Å) is correctly placed. It is a per-residue number between 0 and 100, with higher meaning more reliable.

Q: What does the local fold look like, residue by residue?
A: 3Di is Foldseek's structural alphabet. Each residue is assigned one of twenty discrete states based on how its Cα sits relative to its spatial (not sequential) neighbors. Aligning 3Di strings finds structural homologs roughly as well as full 3D superposition, but orders of magnitude faster.

Q: How big and how compact is the whole molecule?
A: Radius of gyration (Rg) is the root-mean-square distance of Cα atoms from their centroid — a single number for overall size and compactness. A globular dom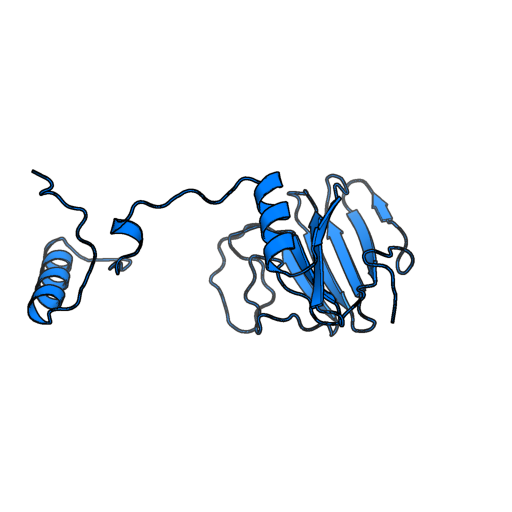ain of N residues has Rg ≈ 2.2·N^0.38 Å; an extended or disordered chain has a much larger Rg. The Cα contact count is the number of residue pairs whose Cα atoms are within 8 Å and are more than four positions apart in sequence — a standard proxy for tertiary packing density. The bounding box is the smallest axis-aligned box enclosing all Cα atoms.

Q: Which residues are in helices, strands, or loops?
A: DSSP 8-state secondary structure assigns each residue one of H (α-helix), G (3₁₀-helix), I (π-helix), E (extended β-strand), B (isolated β-bridge), T (hydrogen-bonded turn), S (bend), or '-' (coil). The assignment is computed from backbone hydrogen-bond geometry via the Kabsch–Sander algorithm.

Q: How mobile is each atom in the crystal?
A: Crystallographic B-factors measure how much each atom's electron density is smeared out, in Å². They rise in mobile loops and surface residues and fall in the buried interior. In AlphaFold models this column is repurposed to hold pLDDT instead.

Q: What if only a Cα trace is available?
A: P-SEA three-state annotation labels each residue as helix, strand, or coil based purely on the geometry of the Cα trace. It serves as a fallback when the full backbone (and thus DSSP) is unavailable.

Q: What family and function is it annotated with?
A: Database cross-references. InterPro integrates a dozen domain/family signature databases into unified entries with residue-range hits. GO terms attach function/process/location labels with evidence codes. CATH codes position the fold in a four-level structural taxonomy. Organism is the NCBI-taxonomy species name.

Q: Are the domains correctly placed relative to each other?
A: Predicted Aligned Error (PAE) is an AlphaFold confidence matrix: entry (i, j) is the expected error in the position of residue j, in ångströms, when the prediction is superimposed on the true structure at residue i. Low PAE within a block of residues means that block is internally rigid and well-predicted; high PAE between two blocks means their relative placement is uncertain even if each block individually is confident.

Q: What do the diagnostic plots show?
A: Three diagnostic plots accompany the record. The Cα contact map visualizes the tertiary structure as a 2D adjacency matrix (8 Å cutoff, sequence-local contacts suppressed). The Ramachandran plot shows the distribution of backbone (φ, ψ) torsions, with points in the α and β basins reflecting secondary structure content. The PAE plot shows AlphaFold's inter-residue confidence as a color matrix.

Q: What is the amino-acid chain?
A: Primary structure: the covalent order of the twenty standard amino acids along the backbone. Two proteins with the same sequence will (almost always) fold to the same structure; two with 30% identity often share a fold but not the details.

Q: What do the rendered images show?
A: The six renders are orthographic views along the three Cartesian axes in both directions. Representation (cartoon, sticks, or surface) and color scheme (sequence-rainbow or by-chain) vary across proteins so the training set covers all the common visualization conventions.